Protein AF-M0NQ03-F1 (afdb_monomer_lite)

Sequence (229 aa):
MAEPRSASKSPTGARSRPVRTHERAAVLPSGFDAGGAAPTGAAVSVTANFAGRERERVIGPDRDADRTDGDRDGRRDRGDRRGRGDRWAGTATFALALLVASLVPVSWVAPGGGAGGGGSAGGAGDAVRDALPVEVVFTDPFHLVGYALLAALASRALGGGRRGLLLAVAAAVAFGFGIELVQAPIPWRSFAWRDAAVNAVGAVGGAGAYRLRRFRRDGGVGSHGDSDR

Structure (mmCIF, N/CA/C/O backbone):
data_AF-M0NQ03-F1
#
_entry.id   AF-M0NQ03-F1
#
loop_
_atom_site.group_PDB
_atom_site.id
_atom_site.type_symbol
_atom_site.label_atom_id
_atom_site.label_alt_id
_atom_site.label_comp_id
_atom_site.label_asym_id
_atom_site.label_entity_id
_atom_site.label_seq_id
_atom_site.pdbx_PDB_ins_code
_atom_site.Cartn_x
_atom_site.Cartn_y
_atom_site.Cartn_z
_atom_site.occupancy
_atom_site.B_iso_or_equiv
_atom_site.auth_seq_id
_atom_site.auth_comp_id
_atom_site.auth_asym_id
_atom_site.auth_atom_id
_atom_site.pdbx_PDB_model_num
ATOM 1 N N . MET A 1 1 ? 38.647 10.964 60.090 1.00 54.47 1 MET A N 1
ATOM 2 C CA . MET A 1 1 ? 37.445 10.579 60.857 1.00 54.47 1 MET A CA 1
ATOM 3 C C . MET A 1 1 ? 36.217 11.075 60.110 1.00 54.47 1 MET A C 1
ATOM 5 O O . MET A 1 1 ? 35.947 12.265 60.138 1.00 54.47 1 MET A O 1
ATOM 9 N N . ALA A 1 2 ? 35.544 10.181 59.390 1.00 53.31 2 ALA A N 1
ATOM 10 C CA . ALA A 1 2 ? 34.185 10.346 58.877 1.00 53.31 2 ALA A CA 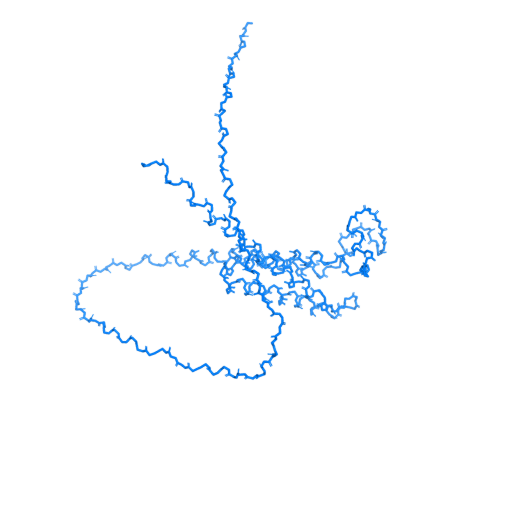1
ATOM 11 C C . ALA A 1 2 ? 33.644 8.928 58.626 1.00 53.31 2 ALA A C 1
ATOM 13 O O . ALA A 1 2 ? 34.319 8.122 57.986 1.00 53.31 2 ALA A O 1
ATOM 14 N N . GLU A 1 3 ? 32.504 8.605 59.232 1.00 54.62 3 GLU A N 1
ATOM 15 C CA . GLU A 1 3 ? 31.904 7.266 59.265 1.00 54.62 3 GLU A CA 1
ATOM 16 C C . GLU A 1 3 ? 31.301 6.820 57.918 1.00 54.62 3 GLU A C 1
ATOM 18 O O . GLU A 1 3 ? 30.729 7.643 57.197 1.00 54.62 3 GLU A O 1
ATOM 23 N N . PRO A 1 4 ? 31.320 5.509 57.604 1.00 65.44 4 PRO A N 1
ATOM 24 C CA . PRO A 1 4 ? 30.560 4.936 56.500 1.00 65.44 4 PRO A CA 1
ATOM 25 C C . PRO A 1 4 ? 29.109 4.627 56.911 1.00 65.44 4 PRO A C 1
ATOM 27 O O . PRO A 1 4 ? 28.847 3.822 57.806 1.00 65.44 4 PRO A O 1
ATOM 30 N N . ARG A 1 5 ? 28.136 5.222 56.210 1.00 65.38 5 ARG A N 1
ATOM 31 C CA . ARG A 1 5 ? 26.710 4.900 56.374 1.00 65.38 5 ARG A CA 1
ATOM 32 C C . ARG A 1 5 ? 26.359 3.581 55.682 1.00 65.38 5 ARG A C 1
ATOM 34 O O . ARG A 1 5 ? 26.296 3.501 54.459 1.00 65.38 5 ARG A O 1
ATOM 41 N N . SER A 1 6 ? 26.077 2.572 56.503 1.00 68.25 6 SER A N 1
ATOM 42 C CA . SER A 1 6 ? 25.329 1.364 56.144 1.00 68.25 6 SER A CA 1
ATOM 43 C C . SER A 1 6 ? 23.829 1.670 56.037 1.00 68.25 6 SER A C 1
ATOM 45 O O . SER A 1 6 ? 23.258 2.235 56.964 1.00 68.25 6 SER A O 1
ATOM 47 N N . ALA A 1 7 ? 23.174 1.245 54.954 1.00 58.28 7 ALA A N 1
ATOM 48 C CA . ALA A 1 7 ? 21.712 1.116 54.876 1.00 58.28 7 ALA A CA 1
ATOM 49 C C . ALA A 1 7 ? 21.367 -0.051 53.935 1.00 58.28 7 ALA A C 1
ATOM 51 O O . ALA A 1 7 ? 21.537 0.022 52.723 1.00 58.28 7 ALA A O 1
ATOM 52 N N . SER A 1 8 ? 21.235 -1.241 54.519 1.00 61.50 8 SER A N 1
ATOM 53 C CA . SER A 1 8 ? 19.978 -1.978 54.727 1.00 61.50 8 SER A CA 1
ATOM 54 C C . SER A 1 8 ? 19.347 -2.556 53.453 1.00 61.50 8 SER A C 1
ATOM 56 O O . SER A 1 8 ? 18.546 -1.926 52.764 1.00 61.50 8 SER A O 1
ATOM 58 N N . LYS A 1 9 ? 19.671 -3.833 53.221 1.00 55.81 9 LYS A N 1
ATOM 59 C CA . LYS A 1 9 ? 18.869 -4.794 52.457 1.00 55.81 9 LYS A CA 1
ATOM 60 C C . LYS A 1 9 ? 17.416 -4.776 52.947 1.00 55.81 9 LYS A C 1
ATOM 62 O O . LYS A 1 9 ? 17.190 -4.896 54.147 1.00 55.81 9 LYS A O 1
ATOM 67 N N . SER A 1 10 ? 16.461 -4.722 52.021 1.00 62.00 10 SER A N 1
ATOM 68 C CA . SER A 1 10 ? 15.073 -5.130 52.274 1.00 62.00 10 SER A CA 1
ATOM 69 C C . SER A 1 10 ? 14.760 -6.437 51.535 1.00 62.00 10 SER A C 1
ATOM 71 O O . SER A 1 10 ? 15.336 -6.680 50.471 1.00 62.00 10 SER A O 1
ATOM 73 N N . PRO A 1 11 ? 13.923 -7.310 52.124 1.00 62.34 11 PRO A N 1
ATOM 74 C CA . PRO A 1 11 ? 13.906 -8.731 51.826 1.00 62.34 11 PRO A CA 1
ATOM 75 C C . PRO A 1 11 ? 12.949 -9.128 50.702 1.00 62.34 11 PRO A C 1
ATOM 77 O O . PRO A 1 11 ? 11.872 -8.575 50.501 1.00 62.34 11 PRO A O 1
ATOM 80 N N . THR A 1 12 ? 13.372 -10.197 50.043 1.00 59.06 12 THR A N 1
ATOM 81 C CA . THR A 1 12 ? 12.608 -11.193 49.301 1.00 59.06 12 THR A CA 1
ATOM 82 C C . THR A 1 12 ? 11.274 -11.557 49.973 1.00 59.06 12 THR A C 1
ATOM 84 O O . THR A 1 12 ? 11.249 -11.974 51.128 1.00 59.06 12 THR A O 1
ATOM 87 N N . GLY A 1 13 ? 10.176 -11.497 49.216 1.00 54.25 13 GLY A N 1
ATOM 88 C CA . GLY A 1 13 ? 8.874 -12.080 49.569 1.00 54.25 13 GLY A CA 1
ATOM 89 C C . GLY A 1 13 ? 7.996 -12.161 48.317 1.00 54.25 13 GLY A C 1
ATOM 90 O O . GLY A 1 13 ? 7.440 -11.166 47.881 1.00 54.25 13 GLY A O 1
ATOM 91 N N . ALA A 1 14 ? 8.079 -13.243 47.544 1.00 53.31 14 ALA A N 1
ATOM 92 C CA . ALA A 1 14 ? 7.209 -14.416 47.647 1.00 53.31 14 ALA A CA 1
ATOM 93 C C . ALA A 1 14 ? 5.718 -14.112 47.395 1.00 53.31 14 ALA A C 1
ATOM 95 O O . ALA A 1 14 ? 5.020 -13.631 48.283 1.00 53.31 14 ALA A O 1
ATOM 96 N N . ARG A 1 15 ? 5.213 -14.527 46.223 1.00 56.12 15 ARG A N 1
ATOM 97 C CA . ARG A 1 15 ? 4.226 -15.622 46.085 1.00 56.12 15 ARG A CA 1
ATOM 98 C C . ARG A 1 15 ? 3.765 -15.744 44.631 1.00 56.12 15 ARG A C 1
ATOM 100 O O . ARG A 1 15 ? 2.934 -14.987 44.142 1.00 56.12 15 ARG A O 1
ATOM 107 N N . SER A 1 16 ? 4.291 -16.765 43.970 1.00 55.84 16 SER A N 1
ATOM 108 C CA . SER A 1 16 ? 3.766 -17.331 42.734 1.00 55.84 16 SER A CA 1
ATOM 109 C C . SER A 1 16 ? 2.356 -17.872 42.994 1.00 55.84 16 SER A C 1
ATOM 111 O O . SER A 1 16 ? 2.174 -18.725 43.863 1.00 55.84 16 SER A O 1
ATOM 113 N N . ARG A 1 17 ? 1.352 -17.395 42.253 1.00 60.97 17 ARG A N 1
ATOM 114 C CA . ARG A 1 17 ? 0.033 -18.038 42.179 1.00 60.97 17 ARG A CA 1
ATOM 115 C C . ARG A 1 17 ? -0.066 -18.822 40.865 1.00 60.97 17 ARG A C 1
ATOM 117 O O . ARG A 1 17 ? 0.103 -18.213 39.810 1.00 60.97 17 ARG A O 1
ATOM 124 N N . PRO A 1 18 ? -0.349 -20.136 40.897 1.00 59.59 18 PRO A N 1
ATOM 125 C CA . PRO A 1 18 ? -0.621 -20.904 39.693 1.00 59.59 18 PRO A CA 1
ATOM 126 C C . PRO A 1 18 ? -2.050 -20.597 39.238 1.00 59.59 18 PRO A C 1
ATOM 128 O O . PRO A 1 18 ? -3.015 -20.922 39.932 1.00 59.59 18 PRO A O 1
ATOM 131 N N . VAL A 1 19 ? -2.205 -19.947 38.085 1.00 60.88 19 VAL A N 1
ATOM 132 C CA . VAL A 1 19 ? -3.521 -19.803 37.454 1.00 60.88 19 VAL A CA 1
ATOM 133 C C . VAL A 1 19 ? -3.724 -20.980 36.511 1.00 60.88 19 VAL A C 1
ATOM 135 O O . VAL A 1 19 ? -2.963 -21.194 35.571 1.00 60.88 19 VAL A O 1
ATOM 138 N N . ARG A 1 20 ? -4.756 -21.756 36.846 1.00 61.03 20 ARG A N 1
ATOM 139 C CA . ARG A 1 20 ? -5.259 -22.946 36.163 1.00 61.03 20 ARG A CA 1
ATOM 140 C C . ARG A 1 20 ? -5.374 -22.741 34.653 1.00 61.03 20 ARG A C 1
ATOM 142 O O . ARG A 1 20 ? -6.120 -21.883 34.185 1.00 61.03 20 ARG A O 1
ATOM 149 N N . THR A 1 21 ? -4.716 -23.616 33.906 1.00 56.78 21 THR A N 1
ATOM 150 C CA . THR A 1 21 ? -5.060 -23.941 32.524 1.00 56.78 21 THR A CA 1
ATOM 151 C C . THR A 1 21 ? -6.427 -24.619 32.509 1.00 56.78 21 THR A C 1
ATOM 153 O O . THR A 1 21 ? -6.573 -25.752 32.961 1.00 56.78 21 THR A O 1
ATOM 156 N N . HIS A 1 22 ? -7.444 -23.930 32.000 1.00 53.66 22 HIS A N 1
ATOM 157 C CA . HIS A 1 22 ? -8.658 -24.595 31.547 1.00 53.66 22 HIS A CA 1
ATOM 158 C C . HIS A 1 22 ? -8.370 -25.209 30.174 1.00 53.66 22 HIS A C 1
ATOM 160 O O . HIS A 1 22 ? -8.475 -24.538 29.148 1.00 53.66 22 HIS A O 1
ATOM 166 N N . GLU A 1 23 ? -7.996 -26.488 30.168 1.00 47.62 23 GLU A N 1
ATOM 167 C CA . GLU A 1 23 ? -8.193 -27.365 29.016 1.00 47.62 23 GLU A CA 1
ATOM 168 C C . GLU A 1 23 ? -9.685 -27.364 28.667 1.00 47.62 23 GLU A C 1
ATOM 170 O O . GLU A 1 23 ? -10.503 -28.035 29.295 1.00 47.62 23 GLU A O 1
ATOM 175 N N . ARG A 1 24 ? -10.067 -26.577 27.661 1.00 50.84 24 ARG A N 1
ATOM 176 C CA . ARG A 1 24 ? -11.267 -26.870 26.883 1.00 50.84 24 ARG A CA 1
ATOM 177 C C . ARG A 1 24 ? -10.838 -27.780 25.747 1.00 50.84 24 ARG A C 1
ATOM 179 O O . ARG A 1 24 ? -10.394 -27.310 24.703 1.00 50.84 24 ARG A O 1
ATOM 186 N N . ALA A 1 25 ? -10.982 -29.079 25.983 1.00 49.06 25 ALA A N 1
ATOM 187 C CA . ALA A 1 25 ? -11.067 -30.072 24.930 1.00 49.06 25 ALA A CA 1
ATOM 188 C C . ALA A 1 25 ? -12.213 -29.668 23.988 1.00 49.06 25 ALA A C 1
ATOM 190 O O . ALA A 1 25 ? -13.393 -29.757 24.334 1.00 49.06 25 ALA A O 1
ATOM 191 N N . ALA A 1 26 ? -11.859 -29.145 22.816 1.00 53.00 26 ALA A N 1
ATOM 192 C CA . ALA A 1 26 ? -12.793 -28.991 21.720 1.00 53.00 26 ALA A CA 1
ATOM 193 C C . ALA A 1 26 ? -12.992 -30.378 21.106 1.00 53.00 26 ALA A C 1
ATOM 195 O O . ALA A 1 26 ? -12.120 -30.903 20.417 1.00 53.00 26 ALA A O 1
ATOM 196 N N . VAL A 1 27 ? -14.141 -30.972 21.415 1.00 57.69 27 VAL A N 1
ATOM 197 C CA . VAL A 1 27 ? -14.691 -32.122 20.702 1.00 57.69 27 VAL A CA 1
ATOM 198 C C . VAL A 1 27 ? -14.833 -31.725 19.232 1.00 57.69 27 VAL A C 1
ATOM 200 O O . VAL A 1 27 ? -15.593 -30.817 18.893 1.00 57.69 27 VAL A O 1
ATOM 203 N N . LEU A 1 28 ? -14.052 -32.378 18.375 1.00 56.38 28 LEU A N 1
ATOM 204 C CA . LEU A 1 28 ? -14.177 -32.312 16.925 1.00 56.38 28 LEU A CA 1
ATOM 205 C C . LEU A 1 28 ? -15.448 -33.071 16.510 1.00 56.38 28 LEU A C 1
ATOM 207 O O . LEU A 1 28 ? -15.562 -34.250 16.849 1.00 56.38 28 LEU A O 1
ATOM 211 N N . PRO A 1 29 ? -16.388 -32.470 15.763 1.00 61.06 29 PRO A N 1
ATOM 212 C CA . PRO A 1 29 ? -17.367 -33.253 15.029 1.00 61.06 29 PRO A CA 1
ATOM 213 C C . PRO A 1 29 ? -16.662 -33.940 13.853 1.00 61.06 29 PRO A C 1
ATOM 215 O O . PRO A 1 29 ? -16.240 -33.302 12.889 1.00 61.06 29 PRO A O 1
ATOM 218 N N . SER A 1 30 ? -16.510 -35.257 13.961 1.00 55.09 30 SER A N 1
ATOM 219 C CA . SER A 1 30 ? -16.221 -36.150 12.845 1.00 55.09 30 SER A CA 1
ATOM 220 C C . SER A 1 30 ? -17.442 -36.239 11.930 1.00 55.09 30 SER A C 1
ATOM 222 O O . SER A 1 30 ? -18.537 -36.527 12.411 1.00 55.09 30 SER A O 1
ATOM 224 N N . GLY A 1 31 ? -17.232 -36.063 10.627 1.00 51.25 31 GLY A N 1
ATOM 225 C CA . GLY A 1 31 ? -18.215 -36.387 9.594 1.00 51.25 31 GLY A CA 1
ATOM 226 C C . GLY A 1 31 ? -18.567 -35.199 8.709 1.00 51.25 31 GLY A C 1
ATOM 227 O O . GLY A 1 31 ? -19.540 -34.495 8.962 1.00 51.25 31 GLY A O 1
ATOM 228 N N . PHE A 1 32 ? -17.803 -35.005 7.635 1.00 46.50 32 PHE A N 1
ATOM 229 C CA . PHE A 1 32 ? -18.383 -34.452 6.418 1.00 46.50 32 PHE A CA 1
ATOM 230 C C . PHE A 1 32 ? -17.865 -35.257 5.234 1.00 46.50 32 PHE A C 1
ATOM 232 O O . PHE A 1 32 ? -16.697 -35.163 4.854 1.00 46.50 32 PHE A O 1
ATOM 239 N N . ASP A 1 33 ? -18.753 -36.107 4.735 1.00 56.03 33 ASP A N 1
ATOM 240 C CA . ASP A 1 33 ? -18.559 -36.937 3.563 1.00 56.03 33 ASP A CA 1
ATOM 241 C C . ASP A 1 33 ? -18.321 -36.071 2.325 1.00 56.03 33 ASP A C 1
ATOM 243 O O . ASP A 1 33 ? -19.028 -35.099 2.046 1.00 56.03 33 ASP A O 1
ATOM 247 N N . ALA A 1 34 ? -17.300 -36.458 1.568 1.00 50.34 34 ALA A N 1
ATOM 248 C CA . ALA A 1 34 ? -17.072 -35.993 0.218 1.00 50.34 34 ALA A CA 1
ATOM 249 C C . ALA A 1 34 ? -18.053 -36.712 -0.718 1.00 50.34 34 ALA A C 1
ATOM 251 O O . ALA A 1 34 ? -17.955 -37.920 -0.919 1.00 50.34 34 ALA A O 1
ATOM 252 N N . GLY A 1 35 ? -18.982 -35.972 -1.318 1.00 50.31 35 GLY A N 1
ATOM 253 C CA . GLY A 1 35 ? -19.836 -36.511 -2.373 1.00 50.31 35 GLY A CA 1
ATOM 254 C C . GLY A 1 35 ? -21.070 -35.658 -2.613 1.00 50.31 35 GLY A C 1
ATOM 255 O O . GLY A 1 35 ? -22.091 -35.845 -1.965 1.00 50.31 35 GLY A O 1
ATOM 256 N N . GLY A 1 36 ? -21.002 -34.722 -3.556 1.00 40.47 36 GLY A N 1
ATOM 257 C CA . GLY A 1 36 ? -22.182 -33.946 -3.919 1.00 40.47 36 GLY A CA 1
ATOM 258 C C . GLY A 1 36 ? -21.909 -32.954 -5.030 1.00 40.47 36 GLY A C 1
ATOM 259 O O . GLY A 1 36 ? -21.253 -31.943 -4.816 1.00 40.47 36 GLY A O 1
ATOM 260 N N . ALA A 1 37 ? -22.404 -33.288 -6.215 1.00 48.09 37 ALA A N 1
ATOM 261 C CA . ALA A 1 37 ? -22.304 -32.538 -7.453 1.00 48.09 37 ALA A CA 1
ATOM 262 C C . ALA A 1 37 ? -22.687 -31.051 -7.331 1.00 48.09 37 ALA A C 1
ATOM 264 O O . ALA A 1 37 ? -23.562 -30.661 -6.561 1.00 48.09 37 ALA A O 1
ATOM 265 N N . ALA A 1 38 ? -22.047 -30.240 -8.172 1.00 52.66 38 ALA A N 1
ATOM 266 C CA . ALA A 1 38 ? -22.374 -28.840 -8.386 1.00 52.66 38 ALA A CA 1
ATOM 267 C C . ALA A 1 38 ? -23.792 -28.667 -8.964 1.00 52.66 38 ALA A C 1
ATOM 269 O O . ALA A 1 38 ? -24.096 -29.277 -9.991 1.00 52.66 38 ALA A O 1
ATOM 270 N N . PRO A 1 39 ? -24.626 -27.775 -8.402 1.00 58.72 39 PRO A N 1
ATOM 271 C CA . PRO A 1 39 ? -25.727 -27.181 -9.136 1.00 58.72 39 PRO A CA 1
ATOM 272 C C . PRO A 1 39 ? -25.278 -25.869 -9.789 1.00 58.72 39 PRO A C 1
ATOM 274 O O . PRO A 1 39 ? -24.949 -24.872 -9.144 1.00 58.72 39 PRO A O 1
ATOM 277 N N . THR A 1 40 ? -25.277 -25.900 -11.114 1.00 51.06 40 THR A N 1
ATOM 278 C CA . THR A 1 40 ? -25.356 -24.747 -12.002 1.00 51.06 40 THR A CA 1
ATOM 279 C C . THR A 1 40 ? -26.654 -23.971 -11.759 1.00 51.06 40 THR A C 1
ATOM 281 O O . THR A 1 40 ? -27.733 -24.548 -11.710 1.00 51.06 40 THR A O 1
ATOM 284 N N . GLY A 1 41 ? -26.546 -22.641 -11.691 1.00 49.50 41 GLY A N 1
ATOM 285 C CA . GLY A 1 41 ? -27.648 -21.721 -11.981 1.00 49.50 41 GLY A CA 1
ATOM 286 C C . GLY A 1 41 ? -28.590 -21.384 -10.824 1.00 49.50 41 GLY A C 1
ATOM 287 O O . GLY A 1 41 ? -29.561 -22.083 -10.570 1.00 49.50 41 GLY A O 1
ATOM 288 N N . ALA A 1 42 ? -28.393 -20.210 -10.222 1.00 44.12 42 ALA A N 1
ATOM 289 C CA . ALA A 1 42 ? -29.493 -19.436 -9.650 1.00 44.12 42 ALA A CA 1
ATOM 290 C C . ALA A 1 42 ? -29.133 -17.945 -9.644 1.00 44.12 42 ALA A C 1
ATOM 292 O O . ALA A 1 42 ? -28.233 -17.497 -8.935 1.00 44.12 42 ALA A O 1
ATOM 293 N N . ALA A 1 43 ? -29.845 -17.186 -10.474 1.00 47.34 43 ALA A N 1
ATOM 294 C CA . ALA A 1 43 ? -29.854 -15.734 -10.469 1.00 47.34 43 ALA A CA 1
ATOM 295 C C . ALA A 1 43 ? -30.421 -15.231 -9.133 1.00 47.34 43 ALA A C 1
ATOM 297 O O . ALA A 1 43 ? -31.562 -15.529 -8.783 1.00 47.34 43 ALA A O 1
ATOM 298 N N . VAL A 1 44 ? -29.635 -14.456 -8.384 1.00 42.22 44 VAL A N 1
ATOM 299 C CA . VAL A 1 44 ? -30.120 -13.780 -7.176 1.00 42.22 44 VAL A CA 1
ATOM 300 C C . VAL A 1 44 ? -30.755 -12.458 -7.590 1.00 42.22 44 VAL A C 1
ATOM 302 O O . VAL A 1 44 ? -30.087 -11.444 -7.779 1.00 42.22 44 VAL A O 1
ATOM 305 N N . SER A 1 45 ? -32.076 -12.504 -7.739 1.00 39.28 45 SER A N 1
ATOM 306 C CA . SER A 1 45 ? -32.960 -11.344 -7.762 1.00 39.28 45 SER A CA 1
ATOM 307 C C . SER A 1 45 ? -32.976 -10.708 -6.367 1.00 39.28 45 SER A C 1
ATOM 309 O O . SER A 1 45 ? -33.519 -11.282 -5.425 1.00 39.28 45 SER A O 1
ATOM 311 N N . VAL A 1 46 ? -32.358 -9.535 -6.211 1.00 48.47 46 VAL A N 1
ATOM 312 C CA . VAL A 1 46 ? -32.446 -8.725 -4.985 1.00 48.47 46 VAL A CA 1
ATOM 313 C C . VAL A 1 46 ? -33.669 -7.825 -5.113 1.00 48.47 46 VAL A C 1
ATOM 315 O O . VAL A 1 46 ? -33.587 -6.697 -5.594 1.00 48.47 46 VAL A O 1
ATOM 318 N N . THR A 1 47 ? -34.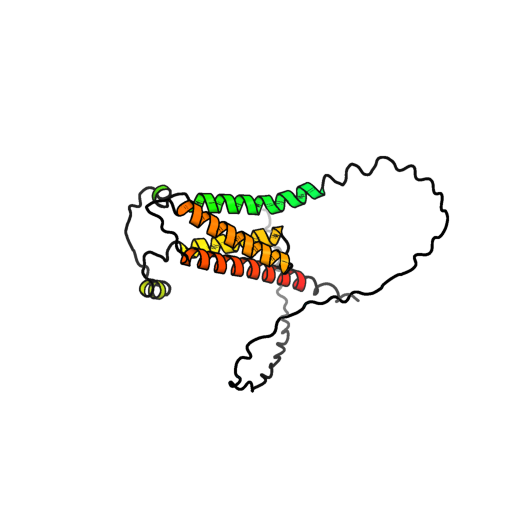825 -8.354 -4.722 1.00 43.84 47 THR A N 1
ATOM 319 C CA . THR A 1 47 ? -36.075 -7.596 -4.631 1.00 43.84 47 THR A 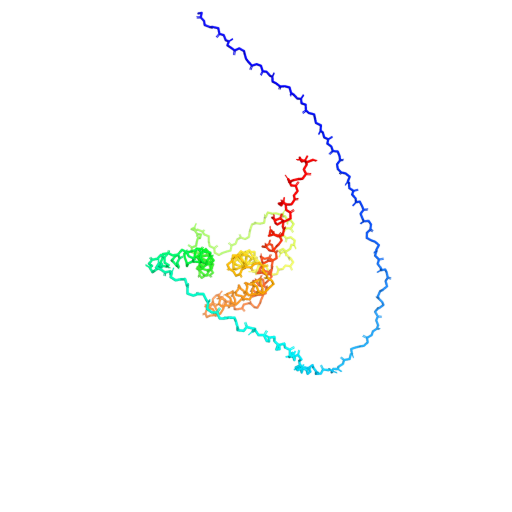CA 1
ATOM 320 C C . THR A 1 47 ? -36.243 -7.005 -3.233 1.00 43.84 47 THR A C 1
ATOM 322 O O . THR A 1 47 ? -35.866 -7.597 -2.221 1.00 43.84 47 THR A O 1
ATOM 325 N N . ALA A 1 48 ? -36.787 -5.793 -3.224 1.00 49.31 48 ALA A N 1
ATOM 326 C CA . ALA A 1 48 ? -36.985 -4.895 -2.101 1.00 49.31 48 ALA A CA 1
ATOM 327 C C . ALA A 1 48 ? -37.739 -5.509 -0.913 1.00 49.31 48 ALA A C 1
ATOM 329 O O . ALA A 1 48 ? -38.698 -6.246 -1.103 1.00 49.31 48 ALA A O 1
ATOM 330 N N . ASN A 1 49 ? -37.360 -5.101 0.301 1.00 48.66 49 ASN A N 1
ATOM 331 C CA . ASN A 1 49 ? -38.228 -5.093 1.479 1.00 48.66 49 ASN A CA 1
ATOM 332 C C . ASN A 1 49 ? -37.670 -4.113 2.520 1.00 48.66 49 ASN A C 1
ATOM 334 O O . ASN A 1 49 ? -36.860 -4.480 3.368 1.00 48.66 49 ASN A O 1
ATOM 338 N N . PHE A 1 50 ? -38.109 -2.854 2.473 1.00 43.66 50 PHE A N 1
ATOM 339 C CA . PHE A 1 50 ? -38.156 -2.037 3.686 1.00 43.66 50 PHE A CA 1
ATOM 340 C C . PHE A 1 50 ? -39.363 -1.104 3.634 1.00 43.66 50 PHE A C 1
ATOM 342 O O . PHE A 1 50 ? -39.285 0.074 3.296 1.00 43.66 50 PHE A O 1
ATOM 349 N N . ALA A 1 51 ? -40.508 -1.713 3.924 1.00 47.59 51 ALA A N 1
ATOM 350 C CA . ALA A 1 51 ? -41.754 -1.041 4.213 1.00 47.59 51 ALA A CA 1
ATOM 351 C C . ALA A 1 51 ? -41.685 -0.345 5.584 1.00 47.59 51 ALA A C 1
ATOM 353 O O . ALA A 1 51 ? -41.203 -0.915 6.561 1.00 47.59 51 ALA A O 1
ATOM 354 N N . GLY A 1 52 ? -42.224 0.873 5.633 1.00 51.75 52 GLY A N 1
ATOM 355 C CA . GLY A 1 52 ? -43.053 1.352 6.739 1.00 51.75 52 GLY A CA 1
ATOM 356 C C . GLY A 1 52 ? -42.416 1.457 8.125 1.00 51.75 52 GLY A C 1
ATOM 357 O O . GLY A 1 52 ? -42.563 0.571 8.963 1.00 51.75 52 GLY A O 1
ATOM 358 N N . ARG A 1 53 ? -41.871 2.636 8.439 1.00 47.72 53 ARG A N 1
ATOM 359 C CA . ARG A 1 53 ? -42.022 3.225 9.781 1.00 47.72 53 ARG A CA 1
ATOM 360 C C . ARG A 1 53 ? -42.324 4.709 9.660 1.00 47.72 53 ARG A C 1
ATOM 362 O O . ARG A 1 53 ? -41.470 5.562 9.879 1.00 47.72 53 ARG A O 1
ATOM 369 N N . GLU A 1 54 ? -43.581 4.983 9.350 1.00 52.94 54 GLU A N 1
ATOM 370 C CA . GLU A 1 54 ? -44.237 6.210 9.773 1.00 52.94 54 GLU A CA 1
ATOM 371 C C . GLU A 1 54 ? -44.318 6.178 11.304 1.00 52.94 54 GLU A C 1
ATOM 373 O O . GLU A 1 54 ? -44.959 5.318 11.905 1.00 52.94 54 GLU A O 1
ATOM 378 N N . ARG A 1 55 ? -43.575 7.071 11.953 1.00 58.84 55 ARG A N 1
ATOM 379 C CA . ARG A 1 55 ? -43.820 7.454 13.341 1.00 58.84 55 ARG A CA 1
ATOM 380 C C . ARG A 1 55 ? -43.956 8.962 13.360 1.00 58.84 55 ARG A C 1
ATOM 382 O O . ARG A 1 55 ? -42.970 9.692 13.442 1.00 58.84 55 ARG A O 1
ATOM 389 N N . GLU A 1 56 ? -45.204 9.360 13.160 1.00 58.12 56 GLU A N 1
ATOM 390 C CA . GLU A 1 56 ? -45.908 10.427 13.862 1.00 58.12 56 GLU A CA 1
ATOM 391 C C . GLU A 1 56 ? -45.047 11.077 14.954 1.00 58.12 56 GLU A C 1
ATOM 393 O O . GLU A 1 56 ? -44.820 10.524 16.034 1.00 58.12 56 GLU A O 1
ATOM 398 N N . ARG A 1 57 ? -44.488 12.243 14.624 1.00 55.62 57 ARG A N 1
ATOM 399 C CA . ARG A 1 57 ? -43.780 13.082 15.580 1.00 55.62 57 ARG A CA 1
ATOM 400 C C . ARG A 1 57 ? -44.718 14.217 15.951 1.00 55.62 57 ARG A C 1
ATOM 402 O O . ARG A 1 57 ? -44.944 15.135 15.172 1.00 55.62 57 ARG A O 1
ATOM 409 N N . VAL A 1 58 ? -45.278 14.063 17.144 1.00 65.44 58 VAL A N 1
ATOM 410 C CA . VAL A 1 58 ? -46.082 15.030 17.883 1.00 65.44 58 VAL A CA 1
ATOM 411 C C . VAL A 1 58 ? -45.393 16.394 17.864 1.00 65.44 58 VAL A C 1
ATOM 413 O O . VAL A 1 58 ? -44.273 16.550 18.354 1.00 65.44 58 VAL A O 1
ATOM 416 N N . ILE A 1 59 ? -46.081 17.362 17.265 1.00 61.50 59 ILE A N 1
ATOM 417 C CA . ILE A 1 59 ? -45.756 18.785 17.286 1.00 61.50 59 ILE A CA 1
ATOM 418 C C . ILE A 1 59 ? -46.197 19.305 18.657 1.00 61.50 59 ILE A C 1
ATOM 420 O O . ILE A 1 59 ? -47.389 19.397 18.936 1.00 61.50 59 ILE A O 1
ATOM 424 N N . GLY A 1 60 ? -45.232 19.574 19.535 1.00 58.66 60 GLY A N 1
ATOM 425 C CA . GLY A 1 60 ? -45.450 20.313 20.778 1.00 58.66 60 GLY A CA 1
ATOM 426 C C . GLY A 1 60 ? -45.082 21.786 20.573 1.00 58.66 60 GLY A C 1
ATOM 427 O O . GLY A 1 60 ? -44.030 22.035 19.977 1.00 58.66 60 GLY A O 1
ATOM 428 N N . PRO A 1 61 ? -45.911 22.742 21.027 1.00 65.31 61 PRO A N 1
ATOM 429 C CA . PRO A 1 61 ? -45.665 24.161 20.832 1.00 65.31 61 PRO A CA 1
ATOM 430 C C . PRO A 1 61 ? -44.639 24.707 21.833 1.00 65.31 61 PRO A C 1
ATOM 432 O O . PRO A 1 61 ? -44.532 24.244 22.970 1.00 65.31 61 PRO A O 1
ATOM 435 N N . ASP A 1 62 ? -43.905 25.702 21.345 1.00 58.91 62 ASP A N 1
ATOM 436 C CA . ASP A 1 62 ? -43.419 26.888 22.043 1.00 58.91 62 ASP A CA 1
ATOM 437 C C . ASP A 1 62 ? -42.706 26.700 23.385 1.00 58.91 62 ASP A C 1
ATOM 439 O O . ASP A 1 62 ? -43.288 26.639 24.470 1.00 58.91 62 ASP A O 1
ATOM 443 N N . ARG A 1 63 ? -41.375 26.764 23.298 1.00 60.09 63 ARG A N 1
ATOM 444 C CA . ARG A 1 63 ? -40.566 27.412 24.330 1.00 60.09 63 ARG A CA 1
ATOM 445 C C . ARG A 1 63 ? -39.645 28.427 23.681 1.00 60.09 63 ARG A C 1
ATOM 447 O O . ARG A 1 63 ? -38.520 28.110 23.297 1.00 60.09 63 ARG A O 1
ATOM 454 N N . ASP A 1 64 ? -40.161 29.647 23.620 1.00 60.19 64 ASP A N 1
ATOM 455 C CA . ASP A 1 64 ? -39.382 30.873 23.654 1.00 60.19 64 ASP A CA 1
ATOM 456 C C . ASP A 1 64 ? -38.440 30.828 24.861 1.00 60.19 64 ASP A C 1
ATOM 458 O O . ASP A 1 64 ? -38.840 30.955 26.018 1.00 60.19 64 ASP A O 1
ATOM 462 N N . ALA A 1 65 ? -37.168 30.591 24.580 1.00 59.94 65 ALA A N 1
ATOM 463 C CA . ALA A 1 65 ? -36.080 30.852 25.501 1.00 59.94 65 ALA A CA 1
ATOM 464 C C . ALA A 1 65 ? -34.941 31.440 24.676 1.00 59.94 65 ALA A C 1
ATOM 466 O O . ALA A 1 65 ? -34.072 30.729 24.171 1.00 59.94 65 ALA A O 1
ATOM 467 N N . ASP A 1 66 ? -35.051 32.750 24.474 1.00 58.38 66 ASP A N 1
ATOM 468 C CA . ASP A 1 66 ? -33.976 33.715 24.678 1.00 58.38 66 ASP A CA 1
ATOM 469 C C . ASP A 1 66 ? -32.595 33.072 24.910 1.00 58.38 66 ASP A C 1
ATOM 471 O O . ASP A 1 66 ? -32.221 32.690 26.022 1.00 58.38 66 ASP A O 1
ATOM 475 N N . ARG A 1 67 ? -31.848 32.886 23.820 1.00 57.56 67 ARG A N 1
ATOM 476 C CA . ARG A 1 67 ? -30.425 32.545 23.860 1.00 57.56 67 ARG A CA 1
ATOM 477 C C . ARG A 1 67 ? -29.662 33.527 22.999 1.00 57.56 67 ARG A C 1
ATOM 479 O O . ARG A 1 67 ? -29.370 33.285 21.829 1.00 57.56 67 ARG A O 1
ATOM 486 N N . THR A 1 68 ? -29.290 34.625 23.632 1.00 64.38 68 THR A N 1
ATOM 487 C CA . THR A 1 68 ? -28.092 35.383 23.290 1.00 64.38 68 THR A CA 1
ATOM 488 C C . THR A 1 68 ? -26.862 34.484 23.481 1.00 64.38 68 THR A C 1
ATOM 490 O O . THR A 1 68 ? -26.273 34.450 24.556 1.00 64.38 68 THR A O 1
ATOM 493 N N . ASP A 1 69 ? -26.500 33.708 22.460 1.00 60.72 69 ASP A N 1
ATOM 494 C CA . ASP A 1 69 ? -25.248 32.929 22.430 1.00 60.72 69 ASP A CA 1
ATOM 495 C C . ASP A 1 69 ? -24.648 32.904 21.007 1.00 60.72 69 ASP A C 1
ATOM 497 O O . ASP A 1 69 ? -24.054 31.931 20.542 1.00 60.72 69 ASP A O 1
ATOM 501 N N . GLY A 1 70 ? -24.808 34.014 20.283 1.00 61.53 70 GLY A N 1
ATOM 502 C CA . GLY A 1 70 ? -24.012 34.299 19.095 1.00 61.53 70 GLY A CA 1
ATOM 503 C C . GLY A 1 70 ? -22.602 34.693 19.527 1.00 61.53 70 GLY A C 1
ATOM 504 O O . GLY A 1 70 ? -22.448 35.751 20.118 1.00 61.53 70 GLY A O 1
ATOM 505 N N . ASP A 1 71 ? -21.623 33.800 19.323 1.00 58.91 71 ASP A N 1
ATOM 506 C CA . ASP A 1 71 ? -20.199 34.096 19.013 1.00 58.91 71 ASP A CA 1
ATOM 507 C C . ASP A 1 71 ? -19.190 33.026 19.484 1.00 58.91 71 ASP A C 1
ATOM 509 O O . ASP A 1 71 ? -17.982 33.168 19.267 1.00 58.91 71 ASP A O 1
ATOM 513 N N . ARG A 1 72 ? -19.620 31.895 20.069 1.00 58.06 72 ARG A N 1
ATOM 514 C CA . ARG A 1 72 ? -18.680 30.854 20.560 1.00 58.06 72 ARG A CA 1
ATOM 515 C C . ARG A 1 72 ? -18.472 29.617 19.682 1.00 58.06 72 ARG A C 1
ATOM 517 O O . ARG A 1 72 ? -17.671 28.762 20.062 1.00 58.06 72 ARG A O 1
ATOM 524 N N . ASP A 1 73 ? -19.056 29.543 18.488 1.00 61.84 73 ASP A N 1
ATOM 525 C CA . ASP A 1 73 ? -18.989 28.315 17.670 1.00 61.84 73 ASP A CA 1
ATOM 526 C C . ASP A 1 73 ? -17.949 28.322 16.533 1.00 61.84 73 ASP A C 1
ATOM 528 O O . ASP A 1 73 ? -17.680 27.291 15.919 1.00 61.84 73 ASP A O 1
ATOM 532 N N . GLY A 1 74 ? -17.232 29.427 16.305 1.00 58.56 74 GLY A N 1
ATOM 533 C CA . GLY A 1 74 ? -16.242 29.513 15.217 1.00 58.56 74 GLY A CA 1
ATOM 534 C C . GLY A 1 74 ? -14.878 28.842 15.470 1.00 58.56 74 GLY A C 1
ATOM 535 O O . GLY A 1 74 ? -14.072 28.717 14.544 1.00 58.56 74 GLY A O 1
ATOM 536 N N . ARG A 1 75 ? -14.559 28.430 16.710 1.00 59.03 75 ARG A N 1
ATOM 537 C CA . ARG A 1 75 ? -13.197 27.965 17.078 1.00 59.03 75 ARG A CA 1
ATOM 538 C C . ARG A 1 75 ? -13.010 26.450 17.178 1.00 59.03 75 ARG A C 1
ATOM 540 O O . ARG A 1 75 ? -11.862 26.008 17.169 1.00 59.03 75 ARG A O 1
ATOM 547 N N . ARG A 1 76 ? -14.077 25.649 17.246 1.00 60.53 76 ARG A N 1
ATOM 548 C CA . ARG A 1 76 ? -13.956 24.185 17.418 1.00 60.53 76 ARG A CA 1
ATOM 549 C C . ARG A 1 76 ? -13.730 23.429 16.106 1.00 60.53 76 ARG A C 1
ATOM 551 O O . ARG A 1 76 ? -13.064 22.402 16.110 1.00 60.53 76 ARG A O 1
ATOM 558 N N . ASP A 1 77 ? -14.127 23.999 14.971 1.00 59.53 77 ASP A N 1
ATOM 559 C CA . ASP A 1 77 ? -14.085 23.289 13.683 1.00 59.53 77 ASP A CA 1
ATOM 560 C C . ASP A 1 77 ? -12.685 23.243 13.019 1.00 59.53 77 ASP A C 1
ATOM 562 O O . ASP A 1 77 ? -12.440 22.517 12.052 1.00 59.53 77 ASP A O 1
ATOM 566 N N . ARG A 1 78 ? -11.702 23.987 13.554 1.00 61.88 78 ARG A N 1
ATOM 567 C CA . ARG A 1 78 ? -10.306 23.954 13.062 1.00 61.88 78 ARG A CA 1
ATOM 568 C C . ARG A 1 78 ? -9.448 22.853 13.700 1.00 61.88 78 ARG A C 1
ATOM 570 O O . ARG A 1 78 ? -8.398 22.529 13.143 1.00 61.88 78 ARG A O 1
ATOM 577 N N . GLY A 1 79 ? -9.864 22.282 14.834 1.00 60.81 79 GLY A N 1
ATOM 578 C CA . GLY A 1 79 ? -9.101 21.248 15.549 1.00 60.81 79 GLY A CA 1
ATOM 579 C C . GLY A 1 79 ? -9.145 19.880 14.863 1.00 60.81 79 GLY A C 1
ATOM 580 O O . GLY A 1 79 ? -8.114 19.223 14.708 1.00 60.81 79 GLY A O 1
ATOM 581 N N . ASP A 1 80 ? -10.314 19.493 14.352 1.00 63.91 80 ASP A N 1
ATOM 582 C CA . ASP A 1 80 ? -10.543 18.134 13.843 1.00 63.91 80 ASP A CA 1
ATOM 583 C C . ASP A 1 80 ? -9.892 17.865 12.481 1.00 63.91 80 ASP A C 1
ATOM 585 O O . ASP A 1 80 ? -9.495 16.734 12.177 1.00 63.91 80 ASP A O 1
ATOM 589 N N . ARG A 1 81 ? -9.690 18.908 11.666 1.00 64.06 81 ARG A N 1
ATOM 590 C CA . ARG A 1 81 ? -9.015 18.770 10.363 1.00 64.06 81 ARG A CA 1
ATOM 591 C C . ARG A 1 81 ? -7.527 18.444 10.517 1.00 64.06 81 ARG A C 1
ATOM 593 O O . ARG A 1 81 ? -6.994 17.668 9.724 1.00 64.06 81 ARG A O 1
ATOM 600 N N . ARG A 1 82 ? -6.872 18.960 11.565 1.00 66.56 82 ARG A N 1
ATOM 601 C CA . ARG A 1 82 ? -5.445 18.705 11.836 1.00 66.56 82 ARG A CA 1
ATOM 602 C C . ARG A 1 82 ? -5.201 17.248 12.239 1.00 66.56 82 ARG A C 1
ATOM 604 O O . ARG A 1 82 ? -4.361 16.580 11.648 1.00 66.56 82 ARG A O 1
ATOM 611 N N . GLY A 1 83 ? -6.043 16.697 13.118 1.00 69.94 83 GLY A N 1
ATOM 612 C CA . GLY A 1 83 ? -5.910 15.309 13.582 1.00 69.94 83 GLY A CA 1
ATOM 613 C C . GLY A 1 83 ? -6.176 14.233 12.518 1.00 69.94 83 GLY A C 1
ATOM 614 O O . GLY A 1 83 ? -5.773 13.076 12.694 1.00 69.94 83 GLY A O 1
ATOM 615 N N . ARG A 1 84 ? -6.856 14.578 11.413 1.00 74.00 84 ARG A N 1
ATOM 616 C CA . ARG A 1 84 ? -7.008 13.691 10.248 1.00 74.00 84 ARG A CA 1
ATOM 617 C C . ARG A 1 84 ? -5.784 13.761 9.330 1.00 74.00 84 ARG A C 1
ATOM 619 O O . ARG A 1 84 ? -5.330 12.707 8.886 1.00 74.00 84 ARG A O 1
ATOM 626 N N . GLY A 1 85 ? -5.237 14.957 9.097 1.00 79.44 85 GLY A N 1
ATOM 627 C CA . GLY A 1 85 ? -4.044 15.167 8.268 1.00 79.44 85 GLY A CA 1
ATOM 628 C C . GLY A 1 85 ? -2.832 14.376 8.761 1.00 79.44 85 GLY A C 1
ATOM 629 O O . GLY A 1 85 ? -2.220 13.646 7.983 1.00 79.44 85 GLY A O 1
ATOM 630 N N . ASP A 1 86 ? -2.569 14.394 10.068 1.00 83.12 86 ASP A N 1
ATOM 631 C CA . ASP A 1 86 ? -1.386 13.745 10.660 1.00 83.12 86 ASP A CA 1
ATOM 632 C C . ASP A 1 86 ? -1.370 12.214 10.484 1.00 83.12 86 ASP A C 1
ATOM 634 O O . ASP A 1 86 ? -0.318 11.573 10.402 1.00 83.12 86 ASP A O 1
ATOM 638 N N . ARG A 1 87 ? -2.549 11.583 10.398 1.00 85.19 87 ARG A N 1
ATOM 639 C CA . ARG A 1 87 ? -2.661 10.124 10.212 1.00 85.19 87 ARG A CA 1
ATOM 640 C C . ARG A 1 87 ? -2.328 9.710 8.785 1.00 85.19 87 ARG A C 1
ATOM 642 O O . ARG A 1 87 ? -1.709 8.659 8.585 1.00 85.19 87 ARG A O 1
ATOM 649 N N . TRP A 1 88 ? -2.747 10.533 7.829 1.00 93.06 88 TRP A N 1
ATOM 650 C CA . TRP A 1 88 ? -2.497 10.337 6.407 1.00 93.06 88 TRP A CA 1
ATOM 651 C C . TRP A 1 88 ? -1.079 10.732 6.021 1.00 93.06 88 TRP A C 1
ATOM 653 O O . TRP A 1 88 ? -0.493 10.030 5.205 1.00 93.06 88 TRP A O 1
ATOM 663 N N . ALA A 1 89 ? -0.503 11.748 6.670 1.00 92.81 89 ALA A N 1
ATOM 664 C CA . ALA A 1 89 ? 0.868 12.189 6.434 1.00 92.81 89 ALA A CA 1
ATOM 665 C C . ALA A 1 89 ? 1.856 11.016 6.500 1.00 92.81 89 ALA A C 1
ATOM 667 O O . ALA A 1 89 ? 2.530 10.737 5.520 1.00 92.81 89 ALA A O 1
ATOM 668 N N . GLY A 1 90 ? 1.850 10.234 7.587 1.00 92.88 90 GLY A N 1
ATOM 669 C CA . GLY A 1 90 ? 2.755 9.082 7.707 1.00 92.88 90 GLY A CA 1
ATOM 670 C C . GLY A 1 90 ? 2.542 7.997 6.641 1.00 92.88 90 GLY A C 1
ATOM 671 O O . GLY A 1 90 ? 3.503 7.382 6.191 1.00 92.88 90 GLY A O 1
ATOM 672 N N . THR A 1 91 ? 1.298 7.780 6.203 1.00 94.44 91 THR A N 1
ATOM 673 C CA . THR A 1 91 ? 0.992 6.805 5.139 1.00 94.44 91 THR A CA 1
ATOM 674 C C . THR A 1 91 ? 1.484 7.311 3.784 1.00 94.44 91 THR A C 1
ATOM 676 O O . THR A 1 91 ? 2.110 6.559 3.046 1.00 94.44 91 THR A O 1
ATOM 679 N N . ALA A 1 92 ? 1.249 8.590 3.480 1.00 95.31 92 ALA A N 1
ATOM 680 C CA . ALA A 1 92 ? 1.680 9.230 2.243 1.00 95.31 92 ALA A CA 1
ATOM 681 C C . ALA A 1 92 ? 3.209 9.332 2.158 1.00 95.31 92 ALA A C 1
ATOM 683 O O . ALA A 1 92 ? 3.779 8.983 1.130 1.00 95.31 92 ALA A O 1
ATOM 684 N N . THR A 1 93 ? 3.880 9.731 3.245 1.00 96.31 93 THR A N 1
ATOM 685 C CA . THR A 1 93 ? 5.347 9.757 3.329 1.00 96.31 93 THR A CA 1
ATOM 686 C C . THR A 1 93 ? 5.933 8.372 3.081 1.00 96.31 93 THR A C 1
ATOM 688 O O . THR A 1 93 ? 6.877 8.243 2.309 1.00 96.31 93 THR A O 1
ATOM 691 N N . PHE A 1 94 ? 5.362 7.327 3.688 1.00 96.00 94 PHE A N 1
ATOM 692 C CA . PHE A 1 94 ? 5.829 5.961 3.468 1.00 96.00 94 PHE A CA 1
ATOM 693 C C . PHE A 1 94 ? 5.578 5.485 2.032 1.00 96.00 94 PHE A C 1
ATOM 695 O O . PHE A 1 94 ? 6.475 4.914 1.424 1.00 96.00 94 PHE A O 1
ATOM 702 N N . ALA A 1 95 ? 4.397 5.752 1.465 1.00 96.31 95 ALA A N 1
ATOM 703 C CA . ALA A 1 95 ? 4.089 5.408 0.077 1.00 96.31 95 ALA A CA 1
ATOM 704 C C . ALA A 1 95 ? 5.047 6.102 -0.904 1.00 96.31 95 ALA A C 1
ATOM 706 O O . ALA A 1 95 ? 5.568 5.461 -1.813 1.00 96.31 95 ALA A O 1
ATOM 707 N N . LEU A 1 96 ? 5.341 7.387 -0.683 1.00 96.31 96 LEU A N 1
ATOM 708 C CA . LEU A 1 96 ? 6.316 8.134 -1.475 1.00 96.31 96 LEU A CA 1
ATOM 709 C C . LEU A 1 96 ? 7.723 7.538 -1.345 1.00 96.31 96 LEU A C 1
ATOM 711 O O . LEU A 1 96 ? 8.397 7.352 -2.353 1.00 96.31 96 LEU A O 1
ATOM 715 N N . ALA A 1 97 ? 8.155 7.205 -0.126 1.00 95.00 97 ALA A N 1
ATOM 716 C CA . ALA A 1 97 ? 9.445 6.558 0.098 1.00 95.00 97 ALA A CA 1
ATOM 717 C C . ALA A 1 97 ? 9.528 5.196 -0.606 1.00 95.00 97 ALA A C 1
ATOM 719 O O . ALA A 1 97 ? 10.552 4.888 -1.209 1.00 95.00 97 ALA A O 1
ATOM 720 N N . LEU A 1 98 ? 8.445 4.413 -0.575 1.00 93.44 98 LEU A N 1
ATOM 721 C CA . LEU A 1 98 ? 8.354 3.122 -1.252 1.00 93.44 98 LEU A CA 1
ATOM 722 C C . LEU A 1 98 ? 8.455 3.289 -2.775 1.00 93.44 98 LEU A C 1
ATOM 724 O O . LEU A 1 98 ? 9.248 2.598 -3.400 1.00 93.44 98 LEU A O 1
ATOM 728 N N . LEU A 1 99 ? 7.736 4.259 -3.353 1.00 93.69 99 LEU A N 1
ATOM 729 C CA . LEU A 1 99 ? 7.829 4.600 -4.777 1.00 93.69 99 LEU A CA 1
ATOM 730 C C . LEU A 1 99 ? 9.258 4.985 -5.176 1.00 93.69 99 LEU A C 1
ATOM 732 O O . LEU A 1 99 ? 9.790 4.450 -6.143 1.00 93.69 99 LEU A O 1
ATOM 736 N N . VAL A 1 100 ? 9.890 5.895 -4.429 1.00 92.69 100 VAL A N 1
ATOM 737 C CA . VAL A 1 100 ? 11.268 6.327 -4.711 1.00 92.69 100 VAL A CA 1
ATOM 738 C C . VAL A 1 100 ? 12.228 5.142 -4.612 1.00 92.69 100 VAL A C 1
ATOM 740 O O . VAL A 1 100 ? 13.019 4.930 -5.526 1.00 92.69 100 VAL A O 1
ATOM 743 N N . ALA A 1 101 ? 12.124 4.330 -3.557 1.00 88.56 101 ALA A N 1
ATOM 744 C CA . ALA A 1 101 ? 12.955 3.142 -3.381 1.00 88.56 101 ALA A CA 1
ATOM 745 C C . ALA A 1 101 ? 12.778 2.123 -4.520 1.00 88.56 101 ALA A C 1
ATOM 747 O O . ALA A 1 101 ? 13.754 1.502 -4.931 1.00 88.56 101 ALA A O 1
ATOM 748 N N . SER A 1 102 ? 11.566 1.978 -5.064 1.00 86.19 102 SER A N 1
ATOM 749 C CA . SER A 1 102 ? 11.303 1.110 -6.216 1.00 86.19 102 SER A CA 1
ATOM 750 C C . SER A 1 102 ? 11.914 1.639 -7.518 1.00 86.19 102 SER A C 1
ATOM 752 O O . SER A 1 102 ? 12.277 0.848 -8.387 1.00 86.19 102 SER A O 1
ATOM 754 N N . LEU A 1 103 ? 12.040 2.956 -7.684 1.00 88.00 103 LEU A N 1
ATOM 755 C CA . LEU A 1 103 ? 12.574 3.559 -8.911 1.00 88.00 103 LEU A CA 1
ATOM 756 C C . LEU A 1 103 ? 14.103 3.696 -8.910 1.00 88.00 103 LEU A C 1
ATOM 758 O O . LEU A 1 103 ? 14.710 3.700 -9.981 1.00 88.00 103 LEU A O 1
ATOM 762 N N . VAL A 1 104 ? 14.734 3.802 -7.737 1.00 84.44 104 VAL A N 1
ATOM 763 C CA . VAL A 1 104 ? 16.192 3.941 -7.624 1.00 84.44 104 VAL A CA 1
ATOM 764 C C . VAL A 1 104 ? 16.873 2.600 -7.936 1.00 84.44 104 VAL A C 1
ATOM 766 O O . VAL A 1 104 ? 16.601 1.601 -7.267 1.00 84.44 104 VAL A O 1
ATOM 769 N N . PRO A 1 105 ? 17.785 2.536 -8.925 1.00 76.06 105 PRO A N 1
ATOM 770 C CA . PRO A 1 105 ? 18.511 1.306 -9.205 1.00 76.06 105 PRO A CA 1
ATOM 771 C C . PRO A 1 105 ? 19.403 0.926 -8.018 1.00 76.06 105 PRO A C 1
ATOM 773 O O . PRO A 1 105 ? 20.118 1.762 -7.471 1.00 76.06 105 PRO A O 1
ATOM 776 N N . VAL A 1 106 ? 19.422 -0.355 -7.646 1.00 67.06 106 VAL A N 1
ATOM 777 C CA . VAL A 1 106 ? 20.249 -0.855 -6.529 1.00 67.06 106 VAL A CA 1
ATOM 778 C C . VAL A 1 106 ? 21.746 -0.586 -6.726 1.00 67.06 106 VAL A C 1
ATOM 780 O O . VAL A 1 106 ? 22.465 -0.368 -5.755 1.00 67.06 106 VAL A O 1
ATOM 783 N N . SER A 1 107 ? 22.200 -0.502 -7.981 1.00 64.75 107 SER A N 1
ATOM 784 C CA . SER A 1 107 ? 23.573 -0.136 -8.344 1.00 64.75 107 SER A CA 1
ATOM 785 C C . SER A 1 107 ? 23.954 1.300 -7.969 1.00 64.75 107 SER A C 1
ATOM 787 O O . SER A 1 107 ? 25.137 1.606 -7.897 1.00 64.75 107 SER A O 1
ATOM 789 N N . TRP A 1 108 ? 22.981 2.178 -7.707 1.00 66.88 108 TRP A N 1
ATOM 790 C CA . TRP A 1 108 ? 23.226 3.570 -7.313 1.00 66.88 108 TRP A CA 1
ATOM 791 C C . TRP A 1 108 ? 23.417 3.736 -5.802 1.00 66.88 108 TRP A C 1
ATOM 793 O O . TRP A 1 108 ? 23.933 4.759 -5.361 1.00 66.88 108 TRP A O 1
ATOM 803 N N . VAL A 1 109 ? 22.996 2.753 -4.999 1.00 64.06 109 VAL A N 1
ATOM 804 C CA . VAL A 1 109 ? 22.997 2.847 -3.529 1.00 64.06 109 VAL A CA 1
ATOM 805 C C . VAL A 1 109 ? 24.237 2.196 -2.907 1.00 64.06 109 VAL A C 1
ATOM 807 O O . VAL A 1 109 ? 24.621 2.562 -1.799 1.00 64.06 109 VAL A O 1
ATOM 810 N N . ALA A 1 110 ? 24.905 1.275 -3.607 1.00 55.44 110 ALA A N 1
ATOM 811 C CA . ALA A 1 110 ? 26.125 0.627 -3.128 1.00 55.44 110 ALA A CA 1
ATOM 812 C C . ALA A 1 110 ? 27.380 1.249 -3.777 1.00 55.44 110 ALA A C 1
ATOM 814 O O . ALA A 1 110 ? 27.632 1.002 -4.960 1.00 55.44 110 ALA A O 1
ATOM 815 N N . PRO A 1 111 ? 28.216 2.006 -3.037 1.00 49.66 111 PRO A N 1
ATOM 816 C CA . PRO A 1 111 ? 29.516 2.431 -3.537 1.00 49.66 111 PRO A CA 1
ATOM 817 C C . PRO A 1 111 ? 30.430 1.197 -3.603 1.00 49.66 111 PRO A C 1
ATOM 819 O O . PRO A 1 111 ? 30.941 0.747 -2.582 1.00 49.66 111 PRO A O 1
ATOM 822 N N . GLY A 1 112 ? 30.596 0.615 -4.796 1.00 55.31 112 GLY A N 1
ATOM 823 C CA . GLY A 1 112 ? 31.587 -0.441 -5.063 1.00 55.31 112 GLY A CA 1
ATOM 824 C C . GLY A 1 112 ? 31.064 -1.855 -5.358 1.00 55.31 112 GLY A C 1
ATOM 825 O O . GLY A 1 112 ? 31.872 -2.774 -5.447 1.00 55.31 112 GLY A O 1
ATOM 826 N N . GLY A 1 113 ? 29.758 -2.066 -5.537 1.00 46.53 113 GLY A N 1
ATOM 827 C CA . GLY A 1 113 ? 29.198 -3.393 -5.829 1.00 46.53 113 GLY A CA 1
ATOM 828 C C . GLY A 1 113 ? 28.810 -3.559 -7.293 1.00 46.53 113 GLY A C 1
ATOM 829 O O . GLY A 1 113 ? 27.682 -3.246 -7.666 1.00 46.53 113 GLY A O 1
ATOM 830 N N . GLY A 1 114 ? 29.737 -4.049 -8.116 1.00 45.06 114 GLY A N 1
ATOM 831 C CA . GLY A 1 114 ? 29.430 -4.527 -9.461 1.00 45.06 114 GLY A CA 1
ATOM 832 C C . GLY A 1 114 ? 28.356 -5.618 -9.449 1.00 45.06 114 GLY A C 1
ATOM 833 O O . GLY A 1 114 ? 28.131 -6.300 -8.450 1.00 45.06 114 GLY A O 1
ATOM 834 N N . ALA A 1 115 ? 27.679 -5.770 -10.582 1.00 56.19 115 ALA A N 1
ATOM 835 C CA . ALA A 1 115 ? 26.803 -6.900 -10.830 1.00 56.19 115 ALA A CA 1
ATOM 836 C C . ALA A 1 115 ? 27.554 -8.228 -10.589 1.00 56.19 115 ALA A C 1
ATOM 838 O O . ALA A 1 115 ? 28.603 -8.455 -11.185 1.00 56.19 115 ALA A O 1
ATOM 839 N N . GLY A 1 116 ? 26.991 -9.104 -9.750 1.00 51.66 116 GLY A N 1
ATOM 840 C CA . GLY A 1 116 ? 27.390 -10.511 -9.629 1.00 51.66 116 GLY A CA 1
ATOM 841 C C . GLY A 1 116 ? 28.305 -10.841 -8.444 1.00 51.66 116 GLY A C 1
ATOM 842 O O . GLY A 1 116 ? 29.409 -10.324 -8.325 1.00 51.66 116 GLY A O 1
ATOM 843 N N . GLY A 1 117 ? 27.864 -11.772 -7.592 1.00 42.50 117 GLY A N 1
ATOM 844 C CA . GLY A 1 117 ? 28.736 -12.396 -6.594 1.00 42.50 117 GLY A CA 1
ATOM 845 C C . GLY A 1 117 ? 27.986 -13.000 -5.416 1.00 42.50 117 GLY A C 1
ATOM 846 O O . GLY A 1 117 ? 27.906 -12.391 -4.354 1.00 42.50 117 GLY A O 1
ATOM 847 N N . GLY A 1 118 ? 27.431 -14.198 -5.604 1.00 49.41 118 GLY A N 1
ATOM 848 C CA . GLY A 1 118 ? 26.909 -15.015 -4.513 1.00 49.41 118 GLY A CA 1
ATOM 849 C C . GLY A 1 118 ? 28.009 -15.386 -3.515 1.00 49.41 118 GLY A C 1
ATOM 850 O O . GLY A 1 118 ? 29.093 -15.816 -3.899 1.00 49.41 118 GLY A O 1
ATOM 851 N N . GLY A 1 119 ? 27.708 -15.230 -2.229 1.00 41.34 119 GLY A N 1
ATOM 852 C CA . GLY A 1 119 ? 28.505 -15.751 -1.124 1.00 41.34 119 GLY A CA 1
ATOM 853 C C . GLY A 1 119 ? 27.568 -16.373 -0.099 1.00 41.34 119 GLY A C 1
ATOM 854 O O . GLY A 1 119 ? 26.947 -15.655 0.683 1.00 41.34 119 GLY A O 1
ATOM 855 N N . SER A 1 120 ? 27.426 -17.698 -0.169 1.00 49.75 120 SER A N 1
ATOM 856 C CA . SER A 1 120 ? 26.589 -18.523 0.703 1.00 49.75 120 SER A CA 1
ATOM 857 C C . SER A 1 120 ? 27.066 -18.499 2.153 1.00 49.75 120 SER A C 1
ATOM 859 O O . SER A 1 120 ? 28.233 -18.764 2.439 1.00 49.75 120 SER A O 1
ATOM 861 N N . ALA A 1 121 ? 26.129 -18.277 3.073 1.00 47.81 121 ALA A N 1
ATOM 862 C CA . ALA A 1 121 ? 26.263 -18.623 4.483 1.00 47.81 121 ALA A CA 1
ATOM 863 C C . ALA A 1 121 ? 25.154 -19.638 4.809 1.00 47.81 121 ALA A C 1
ATOM 865 O O . ALA A 1 121 ? 24.029 -19.249 5.110 1.00 47.81 121 ALA A O 1
ATOM 866 N N . GLY A 1 122 ? 25.515 -20.924 4.702 1.00 46.97 122 GLY A N 1
ATOM 867 C CA . GLY A 1 122 ? 24.666 -22.122 4.771 1.00 46.97 122 GLY A CA 1
ATOM 868 C C . GLY A 1 122 ? 23.622 -22.136 5.887 1.00 46.97 122 GLY A C 1
ATOM 869 O O . GLY A 1 122 ? 23.893 -22.623 6.985 1.00 46.97 122 GLY A O 1
ATOM 870 N N . GLY A 1 123 ? 22.414 -21.656 5.595 1.00 52.09 123 GLY A N 1
ATOM 871 C CA . GLY A 1 123 ? 21.267 -21.690 6.506 1.00 52.09 123 GLY A CA 1
ATOM 872 C C . GLY A 1 123 ? 20.028 -22.292 5.848 1.00 52.09 123 GLY A C 1
ATOM 873 O O . GLY A 1 123 ? 19.962 -22.422 4.635 1.00 52.09 123 GLY A O 1
ATOM 874 N N . ALA A 1 124 ? 18.991 -22.612 6.629 1.00 53.62 124 ALA A N 1
ATOM 875 C CA . ALA A 1 124 ? 17.725 -23.174 6.127 1.00 53.62 124 ALA A CA 1
ATOM 876 C C . ALA A 1 124 ? 17.033 -22.334 5.021 1.00 53.62 124 ALA A C 1
ATOM 878 O O . ALA A 1 124 ? 16.151 -22.834 4.329 1.00 53.62 124 ALA A O 1
ATOM 879 N N . GLY A 1 125 ? 17.440 -21.072 4.834 1.00 48.50 125 GLY A N 1
ATOM 880 C CA . GLY A 1 125 ? 17.029 -20.232 3.706 1.00 48.50 125 GLY A CA 1
ATOM 881 C C . GLY A 1 125 ? 17.678 -20.596 2.363 1.00 48.50 125 GLY A C 1
ATOM 882 O O . GLY A 1 125 ? 17.086 -20.309 1.326 1.00 48.50 125 GLY A O 1
ATOM 883 N N . ASP A 1 126 ? 18.830 -21.270 2.360 1.00 54.16 126 ASP A N 1
ATOM 884 C CA . ASP A 1 126 ? 19.545 -21.678 1.143 1.00 54.16 126 ASP A CA 1
ATOM 885 C C . ASP A 1 126 ? 18.851 -22.849 0.443 1.00 54.16 126 ASP A C 1
ATOM 887 O O . ASP A 1 126 ? 18.732 -22.843 -0.772 1.00 54.16 126 ASP A O 1
ATOM 891 N N . ALA A 1 127 ? 18.233 -23.769 1.192 1.00 59.03 127 ALA A N 1
ATOM 892 C CA . ALA A 1 127 ? 17.427 -24.847 0.609 1.00 59.03 127 ALA A CA 1
ATOM 893 C C . ALA A 1 127 ? 16.158 -24.335 -0.107 1.00 59.03 127 ALA A C 1
ATOM 895 O O . ALA A 1 127 ? 15.676 -24.954 -1.052 1.00 59.03 127 ALA A O 1
ATOM 896 N N . VAL A 1 128 ? 15.614 -23.191 0.328 1.00 55.72 128 VAL A N 1
ATOM 897 C CA . VAL A 1 128 ? 14.480 -22.520 -0.337 1.00 55.72 128 VAL A CA 1
ATOM 898 C C . VAL A 1 128 ? 14.955 -21.720 -1.553 1.00 55.72 128 VAL A C 1
ATOM 900 O O . VAL A 1 128 ? 14.231 -21.618 -2.542 1.00 55.72 128 VAL A O 1
ATOM 903 N N . ARG A 1 129 ? 16.178 -21.179 -1.499 1.00 51.34 129 ARG A N 1
ATOM 904 C CA . ARG A 1 129 ? 16.832 -20.484 -2.613 1.00 51.34 129 ARG A CA 1
ATOM 905 C C . ARG A 1 129 ? 17.253 -21.434 -3.730 1.00 51.34 129 ARG A C 1
ATOM 907 O O . ARG A 1 129 ? 17.010 -21.111 -4.879 1.00 51.34 129 ARG A O 1
ATOM 914 N N . ASP A 1 130 ? 17.805 -22.597 -3.407 1.00 55.59 130 ASP A N 1
ATOM 915 C CA . ASP A 1 130 ? 18.264 -23.586 -4.393 1.00 55.59 130 ASP A CA 1
ATOM 916 C C . ASP A 1 130 ? 17.100 -24.288 -5.114 1.00 55.59 130 ASP A C 1
ATOM 918 O O . ASP A 1 130 ? 17.266 -24.818 -6.211 1.00 55.59 130 ASP A O 1
ATOM 922 N N . ALA A 1 131 ? 15.897 -24.256 -4.531 1.00 58.75 131 ALA A N 1
ATOM 923 C CA . ALA A 1 131 ? 14.676 -24.790 -5.133 1.00 58.75 131 ALA A CA 1
ATOM 924 C C . ALA A 1 131 ? 13.929 -23.783 -6.033 1.00 58.75 131 ALA A C 1
ATOM 926 O O . ALA A 1 131 ? 12.967 -24.165 -6.704 1.00 58.75 131 ALA A O 1
ATOM 927 N N . LEU A 1 132 ? 14.331 -22.506 -6.052 1.00 48.62 132 LEU A N 1
ATOM 928 C CA . LEU A 1 132 ? 13.668 -21.446 -6.814 1.00 48.62 132 LEU A CA 1
ATOM 929 C C . LEU A 1 132 ? 14.678 -20.759 -7.745 1.00 48.62 132 LEU A C 1
ATOM 931 O O . LEU A 1 132 ? 15.764 -20.416 -7.295 1.00 48.62 132 LEU A O 1
ATOM 935 N N . PRO A 1 133 ? 14.355 -20.515 -9.030 1.00 55.81 133 PRO A N 1
ATOM 936 C CA . PRO A 1 133 ? 15.279 -19.855 -9.952 1.00 55.81 133 PRO A CA 1
ATOM 937 C C . PRO A 1 133 ? 15.784 -18.527 -9.353 1.00 55.81 133 PRO A C 1
ATOM 939 O O . PRO A 1 133 ? 15.017 -17.602 -9.081 1.00 55.81 133 PRO A O 1
ATOM 942 N N . VAL A 1 134 ? 17.095 -18.494 -9.091 1.00 49.62 134 VAL A N 1
ATOM 943 C CA . VAL A 1 134 ? 17.789 -17.670 -8.079 1.00 49.62 134 VAL A CA 1
ATOM 944 C C . VAL A 1 134 ? 17.780 -16.161 -8.374 1.00 49.62 134 VAL A C 1
ATOM 946 O O . VAL A 1 134 ? 18.058 -15.352 -7.489 1.00 49.62 134 VAL A O 1
ATOM 949 N N . GLU A 1 135 ? 17.375 -15.739 -9.570 1.00 50.38 135 GLU A N 1
ATOM 950 C CA . GLU A 1 135 ? 17.349 -14.318 -9.946 1.00 50.38 135 GLU A CA 1
ATOM 951 C C . GLU A 1 135 ? 16.135 -13.537 -9.404 1.00 50.38 135 GLU A C 1
ATOM 953 O O . GLU A 1 135 ? 16.170 -12.309 -9.375 1.00 50.38 135 GLU A O 1
ATOM 958 N N . VAL A 1 136 ? 15.088 -14.209 -8.899 1.00 49.94 136 VAL A N 1
ATOM 959 C CA . VAL A 1 136 ? 13.783 -13.569 -8.595 1.00 49.94 136 VAL A CA 1
ATOM 960 C C . VAL A 1 136 ? 13.487 -13.411 -7.088 1.00 49.94 136 VAL A C 1
ATOM 962 O O . VAL A 1 136 ? 12.469 -12.849 -6.707 1.00 49.94 136 VAL A O 1
ATOM 965 N N . VAL A 1 137 ? 14.361 -13.875 -6.188 1.00 62.03 137 VAL A N 1
ATOM 966 C CA . VAL A 1 137 ? 14.035 -13.975 -4.742 1.00 62.03 137 VAL A CA 1
ATOM 967 C C . VAL A 1 137 ? 14.504 -12.766 -3.917 1.00 62.03 137 VAL A C 1
ATOM 969 O O . VAL A 1 137 ? 14.104 -12.598 -2.767 1.00 62.03 137 VAL A O 1
ATOM 972 N N . PHE A 1 138 ? 15.356 -11.890 -4.459 1.00 69.31 138 PHE A N 1
ATOM 973 C CA . PHE A 1 138 ? 15.966 -10.828 -3.644 1.00 69.31 138 PHE A CA 1
ATOM 974 C C . PHE A 1 138 ? 15.013 -9.672 -3.319 1.00 69.31 138 PHE A C 1
ATOM 976 O O . PHE A 1 138 ? 15.114 -9.088 -2.241 1.00 69.31 138 PHE A O 1
ATOM 983 N N . THR A 1 139 ? 14.093 -9.335 -4.226 1.00 77.06 139 THR A N 1
ATOM 984 C CA . THR A 1 139 ? 13.138 -8.233 -4.037 1.00 77.06 139 THR A CA 1
ATOM 985 C C . THR A 1 139 ? 11.888 -8.665 -3.272 1.00 77.06 139 THR A C 1
ATOM 987 O O . THR A 1 139 ? 11.329 -7.848 -2.541 1.00 77.06 139 THR A O 1
ATOM 990 N N . ASP A 1 140 ? 11.494 -9.941 -3.333 1.00 84.12 140 ASP A N 1
ATOM 991 C CA . ASP A 1 140 ? 10.263 -10.445 -2.704 1.00 84.12 140 ASP A CA 1
ATOM 992 C C . ASP A 1 140 ? 10.102 -10.063 -1.222 1.00 84.12 140 ASP A C 1
ATOM 994 O O . ASP A 1 140 ? 9.013 -9.620 -0.845 1.00 84.12 140 ASP A O 1
ATOM 998 N N . PRO A 1 141 ? 11.135 -10.159 -0.354 1.00 85.94 141 PRO A N 1
ATOM 999 C CA . PRO A 1 141 ? 10.986 -9.777 1.046 1.00 85.94 141 PRO A CA 1
ATOM 1000 C C . PRO A 1 141 ? 10.691 -8.283 1.209 1.00 85.94 141 PRO A C 1
ATOM 1002 O O . PRO A 1 141 ? 9.897 -7.905 2.070 1.00 85.94 141 PRO A O 1
ATOM 1005 N N . PHE A 1 142 ? 11.289 -7.431 0.371 1.00 88.56 142 PHE A N 1
ATOM 1006 C CA . PHE A 1 142 ? 11.056 -5.986 0.402 1.00 88.56 142 PHE A CA 1
ATOM 1007 C C . PHE A 1 142 ? 9.643 -5.639 -0.045 1.00 88.56 142 PHE A C 1
ATOM 1009 O O . PHE A 1 142 ? 8.996 -4.806 0.588 1.00 88.56 142 PHE A O 1
ATOM 1016 N N . HIS A 1 143 ? 9.146 -6.312 -1.080 1.00 89.75 143 HIS A N 1
ATOM 1017 C CA . HIS A 1 143 ? 7.765 -6.180 -1.524 1.00 89.75 143 HIS A CA 1
ATOM 1018 C C . HIS A 1 143 ? 6.817 -6.618 -0.404 1.00 89.75 143 HIS A C 1
ATOM 1020 O O . HIS A 1 143 ? 6.012 -5.830 0.096 1.00 89.75 143 HIS A O 1
ATOM 1026 N N . LEU A 1 144 ? 6.983 -7.837 0.100 1.00 92.12 144 LEU A N 1
ATOM 1027 C CA . LEU A 1 144 ? 6.136 -8.373 1.157 1.00 92.12 144 LEU A CA 1
ATOM 1028 C C . LEU A 1 144 ? 6.092 -7.459 2.396 1.00 92.12 144 LEU A C 1
ATOM 1030 O O . LEU A 1 144 ? 5.007 -7.102 2.862 1.00 92.12 144 LEU A O 1
ATOM 1034 N N . VAL A 1 145 ? 7.252 -7.032 2.909 1.00 93.75 145 VAL A N 1
ATOM 1035 C CA . VAL A 1 145 ? 7.343 -6.156 4.090 1.00 93.75 145 VAL A CA 1
ATOM 1036 C C . VAL A 1 145 ? 6.836 -4.745 3.787 1.00 93.75 145 VAL A C 1
ATOM 1038 O O . VAL A 1 145 ? 6.072 -4.187 4.579 1.00 93.75 145 VAL A O 1
ATOM 1041 N N . GLY A 1 146 ? 7.219 -4.168 2.649 1.00 93.62 146 GLY A N 1
ATOM 1042 C CA . GLY A 1 146 ? 6.821 -2.824 2.238 1.00 93.62 146 GLY A CA 1
ATOM 1043 C C . GLY A 1 146 ? 5.305 -2.694 2.118 1.00 93.62 146 GLY A C 1
ATOM 1044 O O . GLY A 1 146 ? 4.705 -1.814 2.741 1.00 93.62 146 GLY A O 1
ATOM 1045 N N . TYR A 1 147 ? 4.658 -3.622 1.412 1.00 95.81 147 TYR A N 1
ATOM 1046 C CA . TYR A 1 147 ? 3.203 -3.605 1.252 1.00 95.81 147 TYR A CA 1
ATOM 1047 C C . TYR A 1 147 ? 2.459 -4.010 2.528 1.00 95.81 147 TYR A C 1
ATOM 1049 O O . TYR A 1 147 ? 1.374 -3.480 2.782 1.00 95.81 147 TYR A O 1
ATOM 1057 N N . ALA A 1 148 ? 3.046 -4.845 3.395 1.00 96.50 148 ALA A N 1
ATOM 1058 C CA . ALA A 1 148 ? 2.496 -5.088 4.729 1.00 96.50 148 ALA A CA 1
ATOM 1059 C C . ALA A 1 148 ? 2.474 -3.812 5.585 1.00 96.50 148 ALA A C 1
ATOM 1061 O O . ALA A 1 148 ? 1.454 -3.488 6.203 1.00 96.50 148 ALA A O 1
ATOM 1062 N N . LEU A 1 149 ? 3.571 -3.052 5.601 1.00 97.12 149 LEU A N 1
ATOM 1063 C CA . LEU A 1 149 ? 3.641 -1.782 6.323 1.00 97.12 149 LEU A CA 1
ATOM 1064 C C . LEU A 1 149 ? 2.682 -0.746 5.730 1.00 97.12 149 LEU A C 1
ATOM 1066 O O . LEU A 1 149 ? 1.935 -0.114 6.484 1.00 97.12 149 LEU A O 1
ATOM 1070 N N . LEU A 1 150 ? 2.635 -0.621 4.399 1.00 97.12 150 LEU A N 1
ATOM 1071 C CA . LEU A 1 150 ? 1.716 0.291 3.716 1.00 97.12 150 LEU A CA 1
ATOM 1072 C C . LEU A 1 150 ? 0.256 -0.027 4.065 1.00 97.12 150 LEU A C 1
ATOM 1074 O O . LEU A 1 150 ? -0.482 0.866 4.486 1.00 97.12 150 LEU A O 1
ATOM 1078 N N . ALA A 1 151 ? -0.154 -1.296 3.979 1.00 97.31 151 ALA A N 1
ATOM 1079 C CA . ALA A 1 151 ? -1.512 -1.717 4.315 1.00 97.31 151 ALA A CA 1
ATOM 1080 C C . ALA A 1 151 ? -1.836 -1.531 5.806 1.00 97.31 151 ALA A C 1
ATOM 1082 O O . ALA A 1 151 ? -2.959 -1.152 6.149 1.00 97.31 151 ALA A O 1
ATOM 1083 N N . ALA A 1 152 ? -0.875 -1.737 6.712 1.00 96.56 152 ALA A N 1
ATOM 1084 C CA . ALA A 1 152 ? -1.065 -1.488 8.142 1.00 96.56 152 ALA A CA 1
ATOM 1085 C C . ALA A 1 152 ? -1.248 0.012 8.453 1.00 96.56 152 ALA A C 1
ATOM 1087 O O . ALA A 1 152 ? -2.113 0.381 9.257 1.00 96.56 152 ALA A O 1
ATOM 1088 N N . LEU A 1 153 ? -0.473 0.889 7.805 1.00 95.94 153 LEU A N 1
ATOM 1089 C CA . LEU A 1 153 ? -0.597 2.346 7.933 1.00 95.94 153 LEU A CA 1
ATOM 1090 C C . LEU A 1 153 ? -1.905 2.857 7.318 1.00 95.94 153 LEU A C 1
ATOM 1092 O O . LEU A 1 153 ? -2.637 3.604 7.975 1.00 95.94 153 LEU A O 1
ATOM 1096 N N . ALA A 1 154 ? -2.259 2.374 6.127 1.00 96.00 154 ALA A N 1
ATOM 1097 C CA . ALA A 1 154 ? -3.536 2.667 5.486 1.00 96.00 154 ALA A CA 1
ATOM 1098 C C . ALA A 1 154 ? -4.717 2.183 6.345 1.00 96.00 154 ALA A C 1
ATOM 1100 O O . ALA A 1 154 ? -5.670 2.928 6.553 1.00 96.00 154 ALA A O 1
ATOM 1101 N N . SER A 1 155 ? -4.623 0.997 6.957 1.00 96.62 155 SER A N 1
ATOM 1102 C CA . SER A 1 155 ? -5.630 0.483 7.901 1.00 96.62 155 SER A CA 1
ATOM 1103 C C . SER A 1 155 ? -5.773 1.373 9.139 1.00 96.62 155 SER A C 1
ATOM 1105 O O . SER A 1 155 ? -6.875 1.569 9.654 1.00 96.62 155 SER A O 1
ATOM 1107 N N . ARG A 1 156 ? -4.672 1.965 9.619 1.00 94.56 156 ARG A N 1
ATOM 1108 C CA . ARG A 1 156 ? -4.705 2.954 10.707 1.00 94.56 156 ARG A CA 1
ATOM 1109 C C . ARG A 1 156 ? -5.427 4.238 10.290 1.00 94.56 156 ARG A C 1
ATOM 1111 O O . ARG A 1 156 ? -6.135 4.809 11.119 1.00 94.56 156 ARG A O 1
ATOM 1118 N N . ALA A 1 157 ? -5.242 4.685 9.049 1.00 94.38 157 ALA A N 1
ATOM 1119 C CA . ALA A 1 157 ? -5.853 5.902 8.517 1.00 94.38 157 ALA A CA 1
ATOM 1120 C C . ALA A 1 157 ? -7.342 5.719 8.156 1.00 94.38 157 ALA A C 1
ATOM 1122 O O . ALA A 1 157 ? -8.150 6.603 8.437 1.00 94.38 157 ALA A O 1
ATOM 1123 N N . LEU A 1 158 ? -7.708 4.563 7.593 1.00 94.69 158 LEU A N 1
ATOM 1124 C CA . LEU A 1 158 ? -9.066 4.210 7.153 1.00 94.69 158 LEU A CA 1
ATOM 1125 C C . LEU A 1 158 ? -9.930 3.590 8.265 1.00 94.69 158 LEU A C 1
ATOM 1127 O O . LEU A 1 158 ? -11.156 3.565 8.167 1.00 94.69 158 LEU A O 1
ATOM 1131 N N . GLY A 1 159 ? -9.302 3.111 9.341 1.00 91.81 159 GLY A N 1
ATOM 1132 C CA . GLY A 1 159 ? -9.962 2.506 10.493 1.00 91.81 159 GLY A CA 1
ATOM 1133 C C . GLY A 1 159 ? -9.974 0.974 10.463 1.00 91.81 159 GLY A C 1
ATOM 1134 O O . GLY A 1 159 ? -9.897 0.329 9.425 1.00 91.81 159 GLY A O 1
ATOM 1135 N N . GLY A 1 160 ? -10.106 0.364 11.645 1.00 91.06 160 GLY A N 1
ATOM 1136 C CA . GLY A 1 160 ? -9.961 -1.088 11.825 1.00 91.06 160 GLY A CA 1
ATOM 1137 C C . GLY A 1 160 ? -11.204 -1.935 11.553 1.00 91.06 160 GLY A C 1
ATOM 1138 O O . GLY A 1 160 ? -11.202 -3.109 11.920 1.00 91.06 160 GLY A O 1
ATOM 1139 N N . GLY A 1 161 ? -12.274 -1.368 10.992 1.00 94.12 161 GLY A N 1
ATOM 1140 C CA . GLY A 1 161 ? -13.456 -2.129 10.569 1.00 94.12 161 GLY A CA 1
ATOM 1141 C C . GLY A 1 161 ? -13.206 -2.897 9.266 1.00 94.12 161 GLY A C 1
ATOM 1142 O O . GLY A 1 161 ? -12.301 -2.547 8.516 1.00 94.12 161 GLY A O 1
ATOM 1143 N N . ARG A 1 162 ? -14.032 -3.910 8.954 1.00 95.56 162 ARG A N 1
ATOM 1144 C CA . ARG A 1 162 ? -13.862 -4.760 7.751 1.00 95.56 162 ARG A CA 1
ATOM 1145 C C . ARG A 1 162 ? -13.712 -3.943 6.461 1.00 95.56 162 ARG A C 1
ATOM 1147 O O . ARG A 1 162 ? -12.780 -4.176 5.707 1.00 95.56 162 ARG A O 1
ATOM 1154 N N . ARG A 1 163 ? -14.585 -2.948 6.250 1.00 97.06 163 ARG A N 1
ATOM 1155 C CA . ARG A 1 163 ? -14.526 -2.050 5.081 1.00 97.06 163 ARG A CA 1
ATOM 1156 C C . ARG A 1 163 ? -13.209 -1.268 5.012 1.00 97.06 163 ARG A C 1
ATOM 1158 O O . ARG A 1 163 ? -12.610 -1.207 3.952 1.00 97.06 163 ARG A O 1
ATOM 1165 N N . GLY A 1 164 ? -12.740 -0.723 6.137 1.00 95.75 164 GLY A N 1
ATOM 1166 C CA . GLY A 1 164 ? -11.477 0.021 6.198 1.00 95.75 164 GLY A CA 1
ATOM 1167 C C . GLY A 1 164 ? -10.262 -0.851 5.876 1.00 95.75 164 GLY A C 1
ATOM 1168 O O . GLY A 1 164 ? -9.392 -0.422 5.126 1.00 95.75 164 GLY A O 1
ATOM 1169 N N . LEU A 1 165 ? -10.243 -2.098 6.361 1.00 97.06 165 LEU A N 1
ATOM 1170 C CA . LEU A 1 165 ? -9.187 -3.066 6.043 1.00 97.06 165 LEU A CA 1
ATOM 1171 C C . LEU A 1 165 ? -9.200 -3.467 4.564 1.00 97.06 165 LEU A C 1
ATOM 1173 O O . LEU A 1 165 ? -8.148 -3.492 3.938 1.00 97.06 165 LEU A O 1
ATOM 1177 N N . LEU A 1 166 ? -10.379 -3.743 3.995 1.00 97.62 166 LEU A N 1
ATOM 1178 C CA . LEU A 1 166 ? -10.504 -4.074 2.572 1.00 97.62 166 LEU A CA 1
ATOM 1179 C C . LEU A 1 166 ? -10.030 -2.919 1.685 1.00 97.62 166 LEU A C 1
ATOM 1181 O O . LEU A 1 166 ? -9.272 -3.148 0.750 1.00 97.62 166 LEU A O 1
ATOM 1185 N N . LEU A 1 167 ? -10.416 -1.682 2.013 1.00 97.88 167 LEU A N 1
ATOM 1186 C CA . LEU A 1 167 ? -9.944 -0.493 1.303 1.00 97.88 167 LEU A CA 1
ATOM 1187 C C . LEU A 1 167 ? -8.430 -0.301 1.448 1.00 97.88 167 LEU A C 1
ATOM 1189 O O . LEU A 1 167 ? -7.777 0.060 0.476 1.00 97.88 167 LEU A O 1
ATOM 1193 N N . ALA A 1 168 ? -7.860 -0.569 2.625 1.00 97.06 168 ALA A N 1
ATOM 1194 C CA . ALA A 1 168 ? -6.418 -0.485 2.843 1.00 97.06 168 ALA A CA 1
ATOM 1195 C C . ALA A 1 168 ? -5.641 -1.514 2.007 1.00 97.06 168 ALA A C 1
ATOM 1197 O O . ALA A 1 168 ? -4.638 -1.161 1.391 1.00 97.06 168 ALA A O 1
ATOM 1198 N N . VAL A 1 169 ? -6.117 -2.764 1.955 1.00 97.69 169 VAL A N 1
ATOM 1199 C CA . VAL A 1 169 ? -5.527 -3.819 1.116 1.00 97.69 169 VAL A CA 1
ATOM 1200 C C . VAL A 1 169 ? -5.656 -3.456 -0.359 1.00 97.69 169 VAL A C 1
ATOM 1202 O O . VAL A 1 169 ? -4.656 -3.464 -1.068 1.00 97.69 169 VAL A O 1
ATOM 1205 N N . ALA A 1 170 ? -6.854 -3.077 -0.812 1.00 97.56 170 ALA A N 1
ATOM 1206 C CA . ALA A 1 170 ? -7.092 -2.694 -2.201 1.00 97.56 170 ALA A CA 1
ATOM 1207 C C . ALA A 1 170 ? -6.210 -1.512 -2.627 1.00 97.56 170 ALA A C 1
ATOM 1209 O O . ALA A 1 170 ? -5.602 -1.559 -3.691 1.00 97.56 170 ALA A O 1
ATOM 1210 N N . ALA A 1 171 ? -6.082 -0.487 -1.778 1.00 97.06 171 ALA A N 1
ATOM 1211 C CA . ALA A 1 171 ? -5.217 0.657 -2.042 1.00 97.06 171 ALA A CA 1
ATOM 1212 C C . ALA A 1 171 ? -3.735 0.260 -2.114 1.00 97.06 171 ALA A C 1
ATOM 1214 O O . ALA A 1 171 ? -3.040 0.706 -3.021 1.00 97.06 171 ALA A O 1
ATOM 1215 N N . ALA A 1 172 ? -3.251 -0.593 -1.205 1.00 96.69 172 ALA A N 1
ATOM 1216 C CA . ALA A 1 172 ? -1.865 -1.062 -1.226 1.00 96.69 172 ALA A CA 1
ATOM 1217 C C . ALA A 1 172 ? -1.559 -1.918 -2.470 1.00 96.69 172 ALA A C 1
ATOM 1219 O O . ALA A 1 172 ? -0.518 -1.728 -3.094 1.00 96.69 172 ALA A O 1
ATOM 1220 N N . VAL A 1 173 ? -2.479 -2.806 -2.865 1.00 95.88 173 VAL A N 1
ATOM 1221 C CA . VAL A 1 173 ? -2.356 -3.624 -4.085 1.00 95.88 173 VAL A CA 1
ATOM 1222 C C . VAL A 1 173 ? -2.373 -2.751 -5.335 1.00 95.88 173 VAL A C 1
ATOM 1224 O O . VAL A 1 173 ? -1.494 -2.890 -6.179 1.00 95.88 173 VAL A O 1
ATOM 1227 N N . ALA A 1 174 ? -3.330 -1.825 -5.440 1.00 96.06 174 ALA A N 1
ATOM 1228 C CA . ALA A 1 174 ? -3.421 -0.904 -6.570 1.00 96.06 174 ALA A CA 1
ATOM 1229 C C . ALA A 1 174 ? -2.177 -0.010 -6.675 1.00 96.06 174 ALA A C 1
ATOM 1231 O O . ALA A 1 174 ? -1.679 0.219 -7.773 1.00 96.06 174 ALA A O 1
ATOM 1232 N N . PHE A 1 175 ? -1.647 0.453 -5.539 1.00 95.88 175 PHE A N 1
ATOM 1233 C CA . PHE A 1 175 ? -0.408 1.223 -5.499 1.00 95.88 175 PHE A CA 1
ATOM 1234 C C . PHE A 1 175 ? 0.778 0.408 -6.019 1.00 95.88 175 PHE A C 1
ATOM 1236 O O . PHE A 1 175 ? 1.517 0.893 -6.871 1.00 95.88 175 PHE A O 1
ATOM 1243 N N . GLY A 1 176 ? 0.927 -0.841 -5.567 1.00 92.56 176 GLY A N 1
ATOM 1244 C CA . GLY A 1 176 ? 2.022 -1.688 -6.029 1.00 92.56 176 GLY A CA 1
ATOM 1245 C C . GLY A 1 176 ? 1.915 -2.082 -7.492 1.00 92.56 176 GLY A C 1
ATOM 1246 O O . GLY A 1 176 ? 2.901 -2.014 -8.212 1.00 92.56 176 GLY A O 1
ATOM 1247 N N . PHE A 1 177 ? 0.708 -2.384 -7.964 1.00 90.94 177 PHE A N 1
ATOM 1248 C CA . PHE A 1 177 ? 0.455 -2.585 -9.388 1.00 90.94 177 PHE A CA 1
ATOM 1249 C C . PHE A 1 177 ? 0.782 -1.327 -10.213 1.00 90.94 177 PHE A C 1
ATOM 1251 O O . PHE A 1 177 ? 1.353 -1.424 -11.293 1.00 90.94 177 PHE A O 1
ATOM 1258 N N . GLY A 1 178 ? 0.474 -0.136 -9.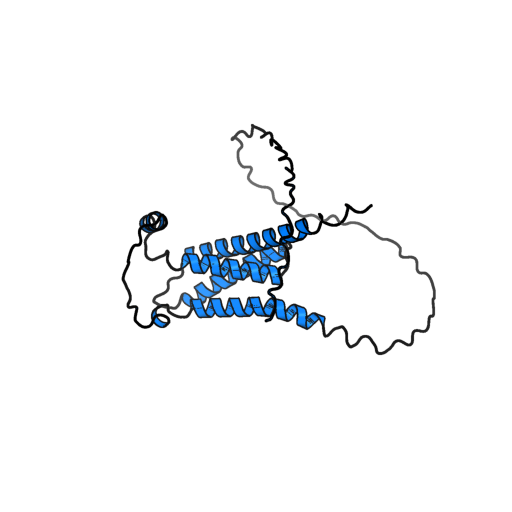691 1.00 94.00 178 GLY A N 1
ATOM 1259 C CA . GLY A 1 178 ? 0.846 1.132 -10.318 1.00 94.00 178 GLY A CA 1
ATOM 1260 C C . GLY A 1 178 ? 2.361 1.321 -10.445 1.00 94.00 178 GLY A C 1
ATOM 1261 O O . GLY A 1 178 ? 2.818 1.802 -11.478 1.00 94.00 178 GLY A O 1
ATOM 1262 N N . ILE A 1 179 ? 3.142 0.906 -9.442 1.00 91.94 179 ILE A N 1
ATOM 1263 C CA . ILE A 1 179 ? 4.613 0.931 -9.511 1.00 91.94 179 ILE A CA 1
ATOM 1264 C C . ILE A 1 179 ? 5.117 0.020 -10.636 1.00 91.94 179 ILE A C 1
ATOM 1266 O O . ILE A 1 179 ? 5.928 0.467 -11.445 1.00 91.94 179 ILE A O 1
ATOM 1270 N N . GLU A 1 180 ? 4.591 -1.201 -10.741 1.00 89.56 180 GLU A N 1
ATOM 1271 C CA . GLU A 1 180 ? 4.947 -2.138 -11.817 1.00 89.56 180 GLU A CA 1
ATOM 1272 C C . GLU A 1 180 ? 4.640 -1.555 -13.207 1.00 89.56 180 GLU A C 1
ATOM 1274 O O . GLU A 1 180 ? 5.456 -1.644 -14.123 1.00 89.56 180 GLU A O 1
ATOM 1279 N N . LEU A 1 181 ? 3.490 -0.886 -13.370 1.00 90.75 181 LEU A N 1
ATOM 1280 C CA . LEU A 1 181 ? 3.142 -0.206 -14.624 1.00 90.75 181 LEU A CA 1
ATOM 1281 C C . LEU A 1 181 ? 4.104 0.939 -14.963 1.00 90.75 181 LEU A C 1
ATOM 1283 O O . LEU A 1 181 ? 4.446 1.120 -16.130 1.00 90.75 181 LEU A O 1
ATOM 1287 N N . VAL A 1 182 ? 4.546 1.707 -13.963 1.00 91.12 182 VAL A N 1
ATOM 1288 C CA . VAL A 1 182 ? 5.539 2.780 -14.148 1.00 91.12 182 VAL A CA 1
ATOM 1289 C C . VAL A 1 182 ? 6.908 2.207 -14.523 1.00 91.12 182 VAL A C 1
ATOM 1291 O O . VAL A 1 182 ? 7.652 2.845 -15.265 1.00 91.12 182 VAL A O 1
ATOM 1294 N N . GLN A 1 183 ? 7.240 1.008 -14.041 1.00 89.12 183 GLN A N 1
ATOM 1295 C CA . GLN A 1 183 ? 8.500 0.330 -14.344 1.00 89.12 183 GLN A CA 1
ATOM 1296 C C . GLN A 1 183 ? 8.479 -0.442 -15.668 1.00 89.12 183 GLN A C 1
ATOM 1298 O O . GLN A 1 183 ? 9.545 -0.656 -16.237 1.00 89.12 183 GLN A O 1
ATOM 1303 N N . ALA A 1 184 ? 7.310 -0.823 -16.189 1.00 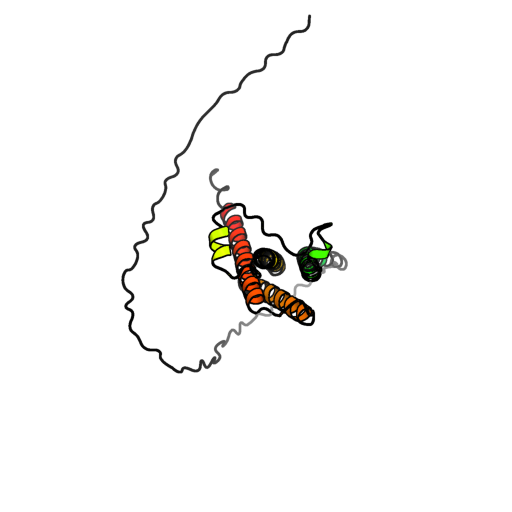86.69 184 ALA A N 1
ATOM 1304 C CA . ALA A 1 184 ? 7.182 -1.619 -17.413 1.00 86.69 184 ALA A CA 1
ATOM 1305 C C . ALA A 1 184 ? 7.914 -1.054 -18.659 1.00 86.69 184 ALA A C 1
ATOM 1307 O O . ALA A 1 184 ? 8.395 -1.853 -19.461 1.00 86.69 184 ALA A O 1
ATOM 1308 N N . PRO A 1 185 ? 8.051 0.275 -18.855 1.00 88.44 185 PRO A N 1
ATOM 1309 C CA . PRO A 1 185 ? 8.831 0.838 -19.962 1.00 88.44 185 PRO A CA 1
ATOM 1310 C C . PRO A 1 185 ? 10.357 0.789 -19.766 1.00 88.44 185 PRO A C 1
ATOM 1312 O O . PRO A 1 185 ? 11.095 1.171 -20.674 1.00 88.44 185 PRO A O 1
ATOM 1315 N N . ILE A 1 186 ? 10.850 0.398 -18.587 1.00 85.69 186 ILE A N 1
ATOM 1316 C CA . ILE A 1 186 ? 12.278 0.403 -18.259 1.00 85.69 186 ILE A CA 1
ATOM 1317 C C . ILE A 1 186 ? 12.922 -0.873 -18.831 1.00 85.69 186 ILE A C 1
ATOM 1319 O O . ILE A 1 186 ? 12.596 -1.959 -18.364 1.00 85.69 186 ILE A O 1
ATOM 1323 N N . PRO A 1 187 ? 13.879 -0.794 -19.779 1.00 79.19 187 PRO A N 1
ATOM 1324 C CA . PRO A 1 187 ? 14.341 -1.960 -20.550 1.00 79.19 187 PRO A CA 1
ATOM 1325 C C . PRO A 1 187 ? 14.914 -3.130 -19.733 1.00 79.19 187 PRO A C 1
ATOM 1327 O O . PRO A 1 187 ? 14.916 -4.264 -20.198 1.00 79.19 187 PRO A O 1
ATOM 1330 N N . TRP A 1 188 ? 15.414 -2.865 -18.524 1.00 75.31 188 TRP A N 1
ATOM 1331 C CA . TRP A 1 188 ? 15.966 -3.872 -17.609 1.00 75.31 188 TRP A CA 1
ATOM 1332 C C . TRP A 1 188 ? 14.969 -4.342 -16.535 1.00 75.31 188 TRP A C 1
ATOM 1334 O O . TRP A 1 188 ? 15.352 -5.066 -15.614 1.00 75.31 188 TRP A O 1
ATOM 1344 N N . ARG A 1 189 ? 13.702 -3.915 -16.606 1.00 73.25 189 ARG A N 1
ATOM 1345 C CA . ARG A 1 189 ? 12.615 -4.333 -15.713 1.00 73.25 189 ARG A CA 1
ATOM 1346 C C . ARG A 1 189 ? 11.476 -4.896 -16.552 1.00 73.25 189 ARG A C 1
ATOM 1348 O O . ARG A 1 189 ? 10.957 -4.236 -17.441 1.00 73.25 189 ARG A O 1
ATOM 1355 N N . SER A 1 190 ? 11.084 -6.129 -16.264 1.00 73.00 190 SER A N 1
ATOM 1356 C CA . SER A 1 190 ? 9.907 -6.745 -16.870 1.00 73.00 190 SER A CA 1
ATOM 1357 C C . SER A 1 190 ? 8.766 -6.748 -15.865 1.00 73.00 190 SER A C 1
ATOM 1359 O O . SER A 1 190 ? 8.977 -6.971 -14.677 1.00 73.00 190 SER A O 1
ATOM 1361 N N . PHE A 1 191 ? 7.555 -6.490 -16.356 1.00 75.75 191 PHE A N 1
ATOM 1362 C CA . PHE A 1 191 ? 6.346 -6.604 -15.553 1.00 75.75 191 PHE A CA 1
ATOM 1363 C C . PHE A 1 191 ? 6.167 -8.063 -15.118 1.00 75.75 191 PHE A C 1
ATOM 1365 O O . PHE A 1 191 ? 5.936 -8.943 -15.955 1.00 75.75 191 PHE A O 1
ATOM 1372 N N . ALA A 1 192 ? 6.248 -8.321 -13.816 1.00 81.94 192 ALA A N 1
ATOM 1373 C CA . ALA A 1 192 ? 6.064 -9.651 -13.259 1.00 81.94 192 ALA A CA 1
ATOM 1374 C C . ALA A 1 192 ? 4.740 -9.721 -12.489 1.00 81.94 192 ALA A C 1
ATOM 1376 O O . ALA A 1 192 ? 4.591 -9.173 -11.400 1.00 81.94 192 ALA A O 1
ATOM 1377 N N . TRP A 1 193 ? 3.776 -10.494 -13.004 1.00 82.69 193 TRP A N 1
ATOM 1378 C CA . TRP A 1 193 ? 2.534 -10.818 -12.276 1.00 82.69 193 TRP A CA 1
ATOM 1379 C C 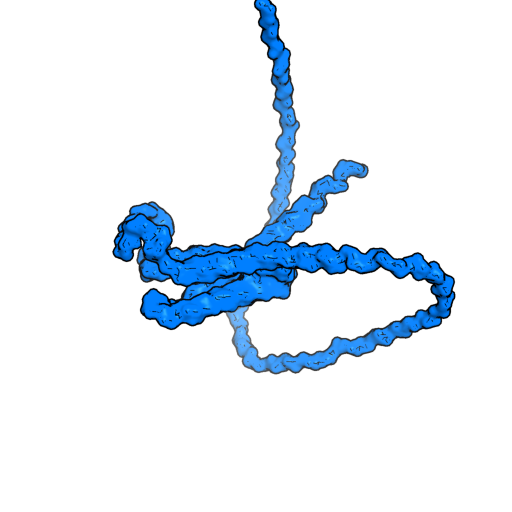. TRP A 1 193 ? 2.798 -11.394 -10.875 1.00 82.69 193 TRP A C 1
ATOM 1381 O O . TRP A 1 193 ? 1.986 -11.233 -9.963 1.00 82.69 193 TRP A O 1
ATOM 1391 N N . ARG A 1 194 ? 3.953 -12.047 -10.705 1.00 84.12 194 ARG A N 1
ATOM 1392 C CA . ARG A 1 194 ? 4.444 -12.569 -9.431 1.00 84.12 194 ARG A CA 1
ATOM 1393 C C . ARG A 1 194 ? 4.643 -11.466 -8.392 1.00 84.12 194 ARG A C 1
ATOM 1395 O O . ARG A 1 194 ? 4.203 -11.642 -7.260 1.00 84.12 194 ARG A O 1
ATOM 1402 N N . ASP A 1 195 ? 5.213 -10.329 -8.771 1.00 85.25 195 ASP A N 1
ATOM 1403 C CA . ASP A 1 195 ? 5.518 -9.238 -7.840 1.00 85.25 195 ASP A CA 1
ATOM 1404 C C . ASP A 1 195 ? 4.220 -8.604 -7.337 1.00 85.25 195 ASP A C 1
ATOM 1406 O O . ASP A 1 195 ? 4.033 -8.410 -6.135 1.00 85.25 195 ASP A O 1
ATOM 1410 N N . ALA A 1 196 ? 3.240 -8.428 -8.228 1.00 86.44 196 ALA A N 1
ATOM 1411 C CA . ALA A 1 196 ? 1.890 -8.017 -7.851 1.00 86.44 196 ALA A CA 1
ATOM 1412 C C . ALA A 1 196 ? 1.227 -8.998 -6.859 1.00 86.44 196 ALA A C 1
ATOM 1414 O O . ALA A 1 196 ? 0.567 -8.566 -5.908 1.00 86.44 196 ALA A O 1
ATOM 1415 N N . ALA A 1 197 ? 1.426 -10.310 -7.033 1.00 89.19 197 ALA A N 1
ATOM 1416 C CA . ALA A 1 197 ? 0.920 -11.316 -6.100 1.00 89.19 197 ALA A CA 1
ATOM 1417 C C . ALA A 1 197 ? 1.612 -11.233 -4.726 1.00 89.19 197 ALA A C 1
ATOM 1419 O O . ALA A 1 197 ? 0.932 -11.254 -3.697 1.00 89.19 197 ALA A O 1
ATOM 1420 N N . VAL A 1 198 ? 2.940 -11.069 -4.687 1.00 90.69 198 VAL A N 1
ATOM 1421 C CA . VAL A 1 198 ? 3.702 -10.887 -3.437 1.00 90.69 198 VAL A CA 1
ATOM 1422 C C . VAL A 1 198 ? 3.257 -9.614 -2.705 1.00 90.69 198 VAL A C 1
ATOM 1424 O O . VAL A 1 198 ? 3.037 -9.648 -1.490 1.00 90.69 198 VAL A O 1
ATOM 1427 N N . ASN A 1 199 ? 3.019 -8.520 -3.435 1.00 91.88 199 ASN A N 1
ATOM 1428 C CA . ASN A 1 199 ? 2.483 -7.270 -2.886 1.00 91.88 199 ASN A CA 1
ATOM 1429 C C . ASN A 1 199 ? 1.120 -7.498 -2.217 1.00 91.88 199 ASN A C 1
ATOM 1431 O O . ASN A 1 199 ? 0.876 -7.016 -1.107 1.00 91.88 199 ASN A O 1
ATOM 1435 N N . ALA A 1 200 ? 0.241 -8.268 -2.865 1.00 93.50 200 ALA A N 1
ATOM 1436 C CA . ALA A 1 200 ? -1.071 -8.603 -2.326 1.00 93.50 200 ALA A CA 1
ATOM 1437 C C . ALA A 1 200 ? -0.986 -9.447 -1.049 1.00 93.50 200 ALA A C 1
ATOM 1439 O O . ALA A 1 200 ? -1.672 -9.140 -0.070 1.00 93.50 200 ALA A O 1
ATOM 1440 N N . VAL A 1 201 ? -0.106 -10.452 -1.016 1.00 95.44 201 VAL A N 1
ATOM 1441 C CA . VAL A 1 201 ? 0.143 -11.259 0.190 1.00 95.44 201 VAL A CA 1
ATOM 1442 C C . VAL A 1 201 ? 0.650 -10.378 1.335 1.00 95.44 201 VAL A C 1
ATOM 1444 O O . VAL A 1 201 ? 0.110 -10.442 2.445 1.00 95.44 201 VAL A O 1
ATOM 1447 N N . GLY A 1 202 ? 1.625 -9.506 1.061 1.00 94.81 202 GLY A N 1
ATOM 1448 C CA . GLY A 1 202 ? 2.132 -8.531 2.027 1.00 94.81 202 GLY A CA 1
ATOM 1449 C C . GLY A 1 202 ? 1.018 -7.640 2.575 1.00 94.81 202 GLY A C 1
ATOM 1450 O O . GLY A 1 202 ? 0.831 -7.550 3.791 1.00 94.81 202 GLY A O 1
ATOM 1451 N N . ALA A 1 203 ? 0.207 -7.049 1.695 1.00 96.94 203 ALA A N 1
ATOM 1452 C CA . ALA A 1 203 ? -0.893 -6.168 2.077 1.00 96.94 203 ALA A CA 1
ATOM 1453 C C . ALA A 1 203 ? -1.929 -6.859 2.984 1.00 96.94 203 ALA A C 1
ATOM 1455 O O . ALA A 1 203 ? -2.325 -6.302 4.016 1.00 96.94 203 ALA A O 1
ATOM 1456 N N . VAL A 1 204 ? -2.336 -8.088 2.646 1.00 97.62 204 VAL A N 1
ATOM 1457 C CA . VAL A 1 204 ? -3.256 -8.890 3.472 1.00 97.62 204 VAL A CA 1
ATOM 1458 C C . VAL A 1 204 ? -2.644 -9.172 4.846 1.00 97.62 204 VAL A C 1
ATOM 1460 O O . VAL A 1 204 ? -3.305 -8.954 5.869 1.00 97.62 204 VAL A O 1
ATOM 1463 N N . GLY A 1 205 ? -1.375 -9.589 4.889 1.00 95.88 205 GLY A N 1
ATOM 1464 C CA . GLY A 1 205 ? -0.646 -9.836 6.134 1.00 95.88 205 GLY A CA 1
ATOM 1465 C C . GLY A 1 205 ? -0.564 -8.592 7.024 1.00 95.88 205 GLY A C 1
ATOM 1466 O O . GLY A 1 205 ? -0.864 -8.658 8.220 1.00 95.88 205 GLY A O 1
ATOM 1467 N N . GLY A 1 206 ? -0.253 -7.435 6.439 1.00 95.88 206 GLY A N 1
ATOM 1468 C CA . GLY A 1 206 ? -0.188 -6.148 7.132 1.00 95.88 206 GLY A CA 1
ATOM 1469 C C . GLY A 1 206 ? -1.516 -5.713 7.754 1.00 95.88 206 GLY A C 1
ATOM 1470 O O . GLY A 1 206 ? -1.572 -5.348 8.936 1.00 95.88 206 GLY A O 1
ATOM 1471 N N . ALA A 1 207 ? -2.609 -5.802 6.993 1.00 96.56 207 ALA A N 1
ATOM 1472 C CA . ALA A 1 207 ? -3.951 -5.498 7.489 1.00 96.56 207 ALA A CA 1
ATOM 1473 C C . ALA A 1 207 ? -4.390 -6.473 8.600 1.00 96.56 207 ALA A C 1
ATOM 1475 O O . ALA A 1 207 ? -4.948 -6.052 9.623 1.00 96.56 207 ALA A O 1
ATOM 1476 N N . GLY A 1 208 ? -4.090 -7.767 8.443 1.00 96.00 208 GLY A N 1
ATOM 1477 C CA . GLY A 1 208 ? -4.344 -8.799 9.450 1.00 96.00 208 GLY A CA 1
ATOM 1478 C C . GLY A 1 208 ? -3.585 -8.547 10.756 1.00 96.00 208 GLY A C 1
ATOM 1479 O O . GLY A 1 208 ? -4.187 -8.542 11.835 1.00 96.00 208 GLY A O 1
ATOM 1480 N N . ALA A 1 209 ? -2.289 -8.240 10.669 1.00 96.06 209 ALA A N 1
ATOM 1481 C CA . ALA A 1 209 ? -1.452 -7.902 11.819 1.00 96.06 209 ALA A CA 1
ATOM 1482 C C . ALA A 1 209 ? -1.956 -6.644 12.546 1.00 96.06 209 ALA A C 1
ATOM 1484 O O . ALA A 1 209 ? -2.037 -6.621 13.781 1.00 96.06 209 ALA A O 1
ATOM 1485 N N . TYR A 1 210 ? -2.366 -5.614 11.796 1.00 96.12 210 TYR A N 1
ATOM 1486 C CA . TYR A 1 210 ? -2.987 -4.418 12.365 1.00 96.12 210 TYR A CA 1
ATOM 1487 C C . TYR A 1 210 ? -4.264 -4.763 13.148 1.00 96.12 210 TYR A C 1
ATOM 1489 O O . TYR A 1 210 ? -4.434 -4.322 14.293 1.00 96.12 210 TYR A O 1
ATOM 1497 N N . ARG A 1 211 ? -5.144 -5.591 12.570 1.00 95.75 211 ARG A N 1
ATOM 1498 C CA . ARG A 1 211 ? -6.389 -6.024 13.219 1.00 95.75 211 ARG A CA 1
ATOM 1499 C C . ARG A 1 211 ? -6.116 -6.823 14.495 1.00 95.75 211 ARG A C 1
ATOM 1501 O O . ARG A 1 211 ? -6.720 -6.526 15.526 1.00 95.75 211 ARG A O 1
ATOM 1508 N N . LEU A 1 212 ? -5.183 -7.773 14.453 1.00 95.00 212 LEU A N 1
ATOM 1509 C CA . LEU A 1 212 ? -4.790 -8.582 15.610 1.00 95.00 212 LEU A CA 1
ATOM 1510 C C . LEU A 1 212 ? -4.238 -7.719 16.755 1.00 95.00 212 LEU A C 1
ATOM 1512 O O . LEU A 1 212 ? -4.645 -7.871 17.907 1.00 95.00 212 LEU A O 1
ATOM 1516 N N . ARG A 1 213 ? -3.354 -6.765 16.443 1.00 94.75 213 ARG A N 1
ATOM 1517 C CA . ARG A 1 213 ? -2.793 -5.832 17.433 1.00 94.75 213 ARG A CA 1
ATOM 1518 C C . ARG A 1 213 ? -3.869 -4.962 18.084 1.00 94.75 213 ARG A C 1
ATOM 1520 O O . ARG A 1 213 ? -3.754 -4.646 19.266 1.00 94.75 213 ARG A O 1
ATOM 1527 N N . ARG A 1 214 ? -4.899 -4.564 17.332 1.00 93.31 214 ARG A N 1
ATOM 1528 C CA . ARG A 1 214 ? -6.030 -3.798 17.870 1.00 93.31 214 ARG A CA 1
ATOM 1529 C C . ARG A 1 214 ? -6.854 -4.631 18.852 1.00 93.31 214 ARG A C 1
ATOM 1531 O O . ARG A 1 214 ? -7.057 -4.188 19.973 1.00 93.31 214 ARG A O 1
ATOM 1538 N N . PHE A 1 215 ? -7.215 -5.858 18.478 1.00 91.56 215 PHE A N 1
ATOM 1539 C CA . PHE A 1 215 ? -7.941 -6.768 19.369 1.00 91.56 215 PHE A CA 1
ATOM 1540 C C . PHE A 1 215 ? -7.215 -7.011 20.700 1.00 91.56 215 PHE A C 1
ATOM 1542 O O . PHE A 1 215 ? -7.845 -6.978 21.752 1.00 91.56 215 PHE A O 1
ATOM 1549 N N . ARG A 1 216 ? -5.887 -7.202 20.673 1.00 92.69 216 ARG A N 1
ATOM 1550 C CA . ARG A 1 216 ? -5.084 -7.405 21.895 1.00 92.69 216 ARG A CA 1
ATOM 1551 C C . ARG A 1 216 ? -5.104 -6.202 22.843 1.00 92.69 216 ARG A C 1
ATOM 1553 O O . ARG A 1 216 ? -5.027 -6.386 24.050 1.00 92.69 216 ARG A O 1
ATOM 1560 N N . ARG A 1 217 ? -5.197 -4.980 22.310 1.00 90.88 217 ARG A N 1
ATOM 1561 C CA . ARG A 1 217 ? -5.282 -3.755 23.123 1.00 90.88 217 ARG A CA 1
ATOM 1562 C C . ARG A 1 217 ? -6.652 -3.589 23.752 1.00 90.88 217 ARG A C 1
ATOM 1564 O O . ARG A 1 217 ? -6.728 -3.264 24.928 1.00 90.88 217 ARG A O 1
ATOM 1571 N N . ASP A 1 218 ? -7.699 -3.859 22.982 1.00 87.19 218 ASP A N 1
ATOM 1572 C CA . ASP A 1 218 ? -9.076 -3.712 23.450 1.00 87.19 218 ASP A CA 1
ATOM 1573 C C . ASP A 1 218 ? -9.411 -4.778 24.520 1.00 87.19 218 ASP A C 1
ATOM 1575 O O . ASP A 1 218 ? -10.123 -4.491 25.476 1.00 87.19 218 ASP A O 1
ATOM 1579 N N . GLY A 1 219 ? -8.840 -5.987 24.418 1.00 80.50 219 GLY A N 1
ATOM 1580 C CA . GLY A 1 219 ? -9.045 -7.068 25.394 1.00 80.50 219 GLY A CA 1
ATOM 1581 C C . GLY A 1 219 ? -8.268 -6.938 26.714 1.00 80.50 219 GLY A C 1
ATOM 1582 O O . GLY A 1 219 ? -8.668 -7.536 27.706 1.00 80.50 219 GLY A O 1
ATOM 1583 N N . GLY A 1 220 ? -7.176 -6.165 26.759 1.00 73.06 220 GLY A N 1
ATOM 1584 C CA . GLY A 1 220 ? -6.341 -6.015 27.963 1.00 73.06 220 GLY A CA 1
ATOM 1585 C C . GLY A 1 220 ? -6.846 -4.978 28.975 1.00 73.06 220 GLY A C 1
ATOM 1586 O O . GLY A 1 220 ? -6.449 -5.008 30.134 1.00 73.06 220 GLY A O 1
ATOM 1587 N N . VAL A 1 221 ? -7.734 -4.072 28.560 1.00 70.56 221 VAL A N 1
ATOM 1588 C CA . VAL A 1 221 ? -8.236 -2.971 29.407 1.00 70.56 221 VAL A CA 1
ATOM 1589 C C . VAL A 1 221 ? -9.333 -3.437 30.382 1.00 70.56 221 VAL A C 1
ATOM 1591 O O . VAL A 1 221 ? -9.625 -2.754 31.357 1.00 70.56 221 VAL A O 1
ATOM 1594 N N . GLY A 1 222 ? -9.906 -4.629 30.183 1.00 62.31 222 GLY A N 1
ATOM 1595 C CA . GLY A 1 222 ? -11.027 -5.136 30.984 1.00 62.31 222 GLY A CA 1
ATOM 1596 C C . GLY A 1 222 ? -10.679 -5.848 32.299 1.00 62.31 222 GLY A C 1
ATOM 1597 O O . GLY A 1 222 ? -11.604 -6.280 32.975 1.00 62.31 222 GLY A O 1
ATOM 1598 N N . SER A 1 223 ? -9.402 -6.016 32.677 1.00 62.00 223 SER A N 1
ATOM 1599 C CA . SER A 1 223 ? -9.030 -6.909 33.799 1.00 62.00 223 SER A CA 1
ATOM 1600 C C . SER A 1 223 ? -8.560 -6.227 35.097 1.00 62.00 223 SER A C 1
ATOM 1602 O O . SER A 1 223 ? -8.134 -6.937 36.003 1.00 62.00 223 SER A O 1
ATOM 1604 N N . HIS A 1 224 ? -8.564 -4.892 35.196 1.00 62.31 224 HIS A N 1
ATOM 1605 C CA . HIS A 1 224 ? -7.906 -4.161 36.302 1.00 62.31 224 HIS A CA 1
ATOM 1606 C C . HIS A 1 224 ? -8.851 -3.404 37.256 1.00 62.31 224 HIS A C 1
ATOM 1608 O O . HIS A 1 224 ? -8.374 -2.619 38.066 1.00 62.31 224 HIS A O 1
ATOM 1614 N N . GLY A 1 225 ? -10.172 -3.597 37.167 1.00 61.66 225 GLY A N 1
ATOM 1615 C CA . GLY A 1 225 ? -11.129 -2.673 37.793 1.00 61.66 225 GLY A CA 1
ATOM 1616 C C . GLY A 1 225 ? -12.050 -3.199 38.894 1.00 61.66 225 GLY A C 1
ATOM 1617 O O . GLY A 1 225 ? -12.817 -2.392 39.401 1.00 61.66 225 GLY A O 1
ATOM 1618 N N . ASP A 1 226 ? -12.036 -4.487 39.251 1.00 62.19 226 ASP A N 1
ATOM 1619 C CA . ASP A 1 226 ? -13.148 -5.061 40.040 1.00 62.19 226 ASP A CA 1
ATOM 1620 C C . ASP A 1 226 ? -12.718 -5.916 41.242 1.00 62.19 226 ASP A C 1
ATOM 1622 O O . ASP A 1 226 ? -13.339 -6.925 41.556 1.00 62.19 226 ASP A O 1
ATOM 1626 N N . SER A 1 227 ? -11.624 -5.543 41.912 1.00 68.56 227 SER A N 1
ATOM 1627 C CA . SER A 1 227 ? -11.173 -6.223 43.139 1.00 68.56 227 SER A CA 1
ATOM 1628 C C . SER A 1 227 ? -11.295 -5.399 44.426 1.00 68.56 227 SER A C 1
ATOM 1630 O O . SER A 1 227 ? -10.902 -5.906 45.469 1.00 68.56 227 SER A O 1
ATOM 1632 N N . ASP A 1 228 ? -11.879 -4.196 44.380 1.00 68.81 228 ASP A N 1
ATOM 1633 C CA . ASP A 1 228 ? -12.015 -3.306 45.550 1.00 68.81 228 ASP A CA 1
ATOM 1634 C C . ASP A 1 228 ? -13.481 -2.913 45.838 1.00 68.81 228 ASP A C 1
ATOM 1636 O O . ASP A 1 228 ? -13.807 -1.730 45.986 1.00 68.81 228 ASP A O 1
ATOM 1640 N N . ARG A 1 229 ? -14.390 -3.893 45.911 1.00 61.72 229 ARG A N 1
ATOM 1641 C CA . ARG A 1 229 ? -15.722 -3.710 46.514 1.00 61.72 229 ARG A CA 1
ATOM 1642 C C . ARG A 1 229 ? -16.098 -4.871 47.417 1.00 61.72 229 ARG A C 1
ATOM 1644 O O . ARG A 1 229 ? -15.860 -6.027 47.009 1.00 61.72 229 ARG A O 1
#

Foldseek 3Di:
DDDDDDDDDDDDDDDDDDDDDPPPPDDDDPDDDPDDDDDDDDDDDPDDDDDDDDDDDDDDDDDDDDDPPPDPPPPPVVVVVVVLCVLVVVLVVLLVVLLVVLPDDPVVVDDPDDPDDDDDDDDPVVVVCVVDPNPPPPCLVVLLQSLLQSLLSQCSSQDLDPVSSVVSLVVQLVSQLVSLVVCCVPPVHHRDPVSSVSNSNSNNNSSVVSNVVVVVVVVVVPPDPPPPD

pLDDT: mean 71.97, std 18.71, range [39.28, 97.88]

Organism: NCBI:txid1230456

Radius of gyration: 30.41 Å; chains: 1; bounding box: 84×72×81 Å

Secondary structure (DSSP, 8-state):
---------------------------------------------------------------------TTSSSSSTTHHHHHHHHHHHHHHHHHHHHHHHHHS-GGGTSTT--S-------STTHHHHHTS-TTSSSSHHHHHHHHHHHHHHHHHHH-SSHHHHHHHHHHHHHHHHHHHHHHTTSTT----HHHHHHHHHHHHHHHHHHHHHHHHHHHHGGGSSSS--